Protein AF-A0A026WCX5-F1 (afdb_monomer)

Structure (mmCIF, N/CA/C/O backbone):
data_AF-A0A026WCX5-F1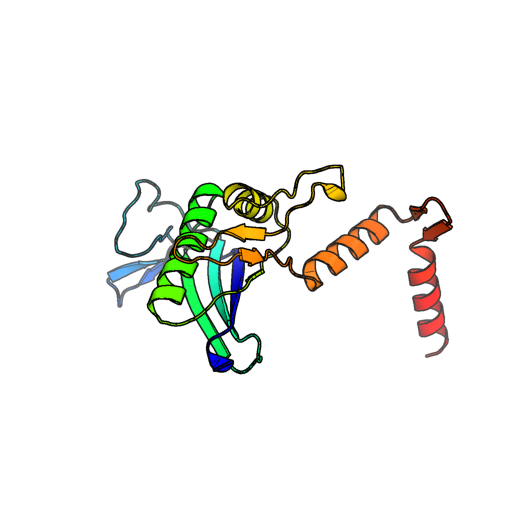
#
_entry.id   AF-A0A026WCX5-F1
#
loop_
_atom_site.group_PDB
_atom_site.id
_atom_site.type_symbol
_atom_site.label_atom_id
_atom_site.label_alt_id
_atom_site.label_comp_id
_atom_site.label_asym_id
_atom_site.label_entity_id
_atom_site.label_seq_id
_atom_site.pdbx_PDB_ins_code
_atom_site.Cartn_x
_atom_site.Cartn_y
_atom_site.Cartn_z
_atom_site.occupancy
_atom_site.B_iso_or_equiv
_atom_site.auth_seq_id
_atom_site.auth_comp_id
_atom_site.auth_asym_id
_atom_site.auth_atom_id
_atom_site.pdbx_PDB_model_num
ATOM 1 N N . GLU A 1 1 ? -18.643 -18.343 -1.885 1.00 55.09 1 GLU A N 1
ATOM 2 C CA . GLU A 1 1 ? -17.458 -18.141 -1.017 1.00 55.09 1 GLU A CA 1
ATOM 3 C C . GLU A 1 1 ? -16.512 -17.036 -1.488 1.00 55.09 1 GLU A C 1
ATOM 5 O O . GLU A 1 1 ? -16.253 -16.128 -0.712 1.00 55.09 1 GLU A O 1
ATOM 10 N N . GLY A 1 2 ? -16.061 -17.005 -2.748 1.00 65.62 2 GLY A N 1
ATOM 11 C CA . GLY A 1 2 ? -15.048 -16.023 -3.183 1.00 65.62 2 GLY A CA 1
ATOM 12 C C . GLY A 1 2 ? -15.439 -14.530 -3.209 1.00 65.62 2 GLY A C 1
ATOM 13 O O . GLY A 1 2 ? -14.597 -13.709 -3.551 1.00 65.62 2 GLY A O 1
ATOM 14 N N . SER A 1 3 ? -16.672 -14.143 -2.857 1.00 75.75 3 SER A N 1
ATOM 15 C CA . SER A 1 3 ? -17.074 -12.727 -2.747 1.00 75.75 3 SER A CA 1
ATOM 16 C C . SER A 1 3 ? -16.512 -12.026 -1.505 1.00 75.75 3 SER A C 1
ATOM 18 O O . SER A 1 3 ? -16.522 -10.798 -1.454 1.00 75.75 3 SER A O 1
ATOM 20 N N . ARG A 1 4 ? -16.012 -12.791 -0.524 1.00 90.31 4 ARG A N 1
ATOM 21 C CA . ARG A 1 4 ? -15.450 -12.292 0.744 1.00 90.31 4 ARG A CA 1
ATOM 22 C C . ARG A 1 4 ? -13.926 -12.129 0.725 1.00 90.31 4 ARG A C 1
ATOM 24 O O . ARG A 1 4 ? -13.340 -11.839 1.759 1.00 90.31 4 ARG A O 1
ATOM 31 N N . HIS A 1 5 ? -13.290 -12.350 -0.424 1.00 96.12 5 HIS A N 1
ATOM 32 C CA . HIS A 1 5 ? -11.843 -12.237 -0.597 1.00 96.12 5 HIS A CA 1
ATOM 33 C C . HIS A 1 5 ? -11.523 -10.896 -1.260 1.00 96.12 5 HIS A C 1
ATOM 35 O O . HIS A 1 5 ? -12.075 -10.580 -2.321 1.00 96.12 5 HIS A O 1
ATOM 41 N N . CYS A 1 6 ? -10.644 -10.108 -0.651 1.00 97.31 6 CYS A N 1
ATOM 42 C CA . CYS A 1 6 ? -10.320 -8.766 -1.124 1.00 97.31 6 CYS A CA 1
ATOM 43 C C . CYS A 1 6 ? -8.840 -8.403 -0.939 1.00 97.31 6 CYS A C 1
ATOM 45 O O . CYS A 1 6 ? -8.066 -9.113 -0.295 1.00 97.31 6 CYS A O 1
ATOM 47 N N . ASN A 1 7 ? -8.483 -7.280 -1.549 1.00 97.38 7 ASN A N 1
ATOM 48 C CA . ASN A 1 7 ? -7.267 -6.512 -1.349 1.00 97.38 7 ASN A CA 1
ATOM 49 C C . ASN A 1 7 ? -7.597 -5.285 -0.488 1.00 97.38 7 ASN A C 1
ATOM 51 O O . ASN A 1 7 ? -8.667 -4.695 -0.658 1.00 97.38 7 ASN A O 1
ATOM 55 N N . LEU A 1 8 ? -6.687 -4.881 0.391 1.00 97.94 8 LEU A N 1
ATOM 56 C CA . LEU A 1 8 ? -6.738 -3.578 1.045 1.00 97.94 8 LEU A CA 1
ATOM 57 C C . LEU A 1 8 ? -5.894 -2.600 0.231 1.00 97.94 8 LEU A C 1
ATOM 59 O O . LEU A 1 8 ? -4.694 -2.781 0.087 1.00 97.94 8 LEU A O 1
ATOM 63 N N . VAL A 1 9 ? -6.513 -1.554 -0.292 1.00 97.12 9 VAL A N 1
ATOM 64 C CA . VAL A 1 9 ? -5.828 -0.479 -1.005 1.00 97.12 9 VAL A CA 1
ATOM 65 C C . VAL A 1 9 ? -5.823 0.753 -0.122 1.00 97.12 9 VAL A C 1
ATOM 67 O O . VAL A 1 9 ? -6.854 1.079 0.468 1.00 97.12 9 VAL A O 1
ATOM 70 N N . PHE A 1 10 ? -4.701 1.455 -0.042 1.00 95.69 10 PHE A N 1
ATOM 71 C CA . PHE A 1 10 ? -4.692 2.793 0.530 1.00 95.69 10 PHE A CA 1
ATOM 72 C C . PHE A 1 10 ? -3.787 3.729 -0.259 1.00 95.69 10 PHE A C 1
ATOM 74 O O . PHE A 1 10 ? -2.801 3.297 -0.856 1.00 95.69 10 PHE A O 1
ATOM 81 N N . ASP A 1 11 ? -4.136 5.010 -0.240 1.00 93.25 11 ASP A N 1
ATOM 82 C CA . ASP A 1 11 ? -3.333 6.066 -0.845 1.00 93.25 11 ASP A CA 1
ATOM 83 C C . ASP A 1 11 ? -3.550 7.395 -0.110 1.00 93.25 11 ASP A C 1
ATOM 85 O O . ASP A 1 11 ? -4.604 7.605 0.505 1.00 93.25 11 ASP A O 1
ATOM 89 N N . SER A 1 12 ? -2.543 8.268 -0.160 1.00 90.94 12 SER A N 1
ATOM 90 C CA . SER A 1 12 ? -2.602 9.619 0.399 1.00 90.94 12 SER A CA 1
ATOM 91 C C . SER A 1 12 ? -2.812 10.631 -0.720 1.00 90.94 12 SER A C 1
ATOM 93 O O . SER A 1 12 ? -2.135 10.599 -1.746 1.00 90.94 12 SER A O 1
ATOM 95 N N . MET A 1 13 ? -3.744 11.559 -0.527 1.00 89.56 13 MET A N 1
ATOM 96 C CA . MET A 1 13 ? -3.997 12.645 -1.471 1.00 89.56 13 MET A CA 1
ATOM 97 C C . MET A 1 13 ? -3.752 13.987 -0.801 1.00 89.56 13 MET A C 1
ATOM 99 O O . MET A 1 13 ? -4.292 14.259 0.269 1.00 89.56 13 MET A O 1
ATOM 103 N N . ALA A 1 14 ? -2.981 14.852 -1.460 1.00 88.56 14 ALA A N 1
ATOM 104 C CA . ALA A 1 14 ? -2.813 16.228 -1.016 1.00 88.56 14 ALA A CA 1
ATOM 105 C C . ALA A 1 14 ? -4.153 16.974 -1.075 1.00 88.56 14 ALA A C 1
ATOM 107 O O . ALA A 1 14 ? -4.876 16.906 -2.073 1.00 88.56 14 ALA A O 1
ATOM 108 N N . ILE A 1 15 ? -4.458 17.723 -0.020 1.00 87.44 15 ILE A N 1
ATOM 109 C CA . ILE A 1 15 ? -5.641 18.578 0.057 1.00 87.44 15 ILE A CA 1
ATOM 110 C C . ILE A 1 15 ? -5.243 20.046 0.152 1.00 87.44 15 ILE A C 1
ATOM 112 O O . ILE A 1 15 ? -4.139 20.408 0.566 1.00 87.44 15 ILE A O 1
ATOM 116 N N . ARG A 1 16 ? -6.165 20.922 -0.256 1.00 84.00 16 ARG A N 1
ATOM 117 C CA . ARG A 1 16 ? -5.985 22.359 -0.079 1.00 84.00 16 ARG A CA 1
ATOM 118 C C . ARG A 1 16 ? -6.009 22.672 1.413 1.00 84.00 16 ARG A C 1
ATOM 120 O O . ARG A 1 16 ? -7.013 22.420 2.072 1.00 84.00 16 ARG A O 1
ATOM 127 N N . LYS A 1 17 ? -4.941 23.298 1.903 1.00 83.81 17 LYS A N 1
ATOM 128 C CA . LYS A 1 17 ? -4.900 23.843 3.258 1.00 83.81 17 LYS A CA 1
ATOM 129 C C . LYS A 1 17 ? -5.905 24.981 3.375 1.00 83.81 17 LYS A C 1
ATOM 131 O O . LYS A 1 17 ? -5.752 26.016 2.719 1.00 83.81 17 LYS A O 1
ATOM 136 N N . GLN A 1 18 ? -6.974 24.746 4.120 1.00 81.62 18 GLN A N 1
ATOM 137 C CA . GLN A 1 18 ? -8.016 25.733 4.336 1.00 81.62 18 GLN A CA 1
ATOM 138 C C . GLN A 1 18 ? -8.853 25.332 5.543 1.00 81.62 18 GLN A C 1
ATOM 140 O O . GLN A 1 18 ? -9.453 24.262 5.541 1.00 81.62 18 GLN A O 1
ATOM 145 N 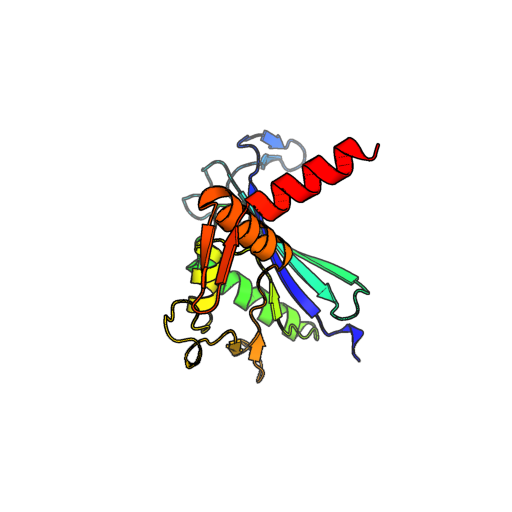N . VAL A 1 19 ? -8.946 26.220 6.530 1.00 82.12 19 VAL A N 1
ATOM 146 C CA . VAL A 1 19 ? -9.880 26.065 7.647 1.00 82.12 19 VAL A CA 1
ATOM 147 C C . VAL A 1 19 ? -11.190 26.761 7.292 1.00 82.12 19 VAL A C 1
ATOM 149 O O . VAL A 1 19 ? -11.200 27.932 6.907 1.00 82.12 19 VAL A O 1
ATOM 152 N N . LEU A 1 20 ? -12.300 26.037 7.393 1.00 84.88 20 LEU A N 1
ATOM 153 C CA . LEU A 1 20 ? -13.646 26.551 7.152 1.00 84.88 20 LEU A CA 1
ATOM 154 C C . LEU A 1 20 ? -14.507 26.332 8.391 1.00 84.88 20 LEU A C 1
ATOM 156 O O . LEU A 1 20 ? -14.407 25.305 9.052 1.00 84.88 20 LEU A O 1
ATOM 160 N N . TRP A 1 21 ? -15.391 27.279 8.686 1.00 85.94 21 TRP A N 1
ATOM 161 C CA . TRP A 1 21 ? -16.438 27.066 9.679 1.00 85.94 21 TRP A CA 1
ATOM 162 C C . TRP A 1 21 ? -17.616 26.333 9.033 1.00 85.94 21 TRP A C 1
ATOM 164 O O . TRP A 1 21 ? -18.206 26.833 8.072 1.00 85.94 21 TRP A O 1
ATOM 174 N N . ASN A 1 22 ? -17.976 25.162 9.557 1.00 85.44 22 ASN A N 1
ATOM 175 C CA . ASN A 1 22 ? -19.191 24.463 9.163 1.00 85.44 22 ASN A CA 1
ATOM 176 C C . ASN A 1 22 ? -20.323 24.829 10.129 1.00 85.44 22 ASN A C 1
ATOM 178 O O . ASN A 1 22 ? -20.393 24.317 11.243 1.00 85.44 22 ASN A O 1
ATOM 182 N N . ALA A 1 23 ? -21.238 25.686 9.675 1.00 86.62 23 ALA A N 1
ATOM 183 C CA . ALA A 1 23 ? -22.385 26.125 10.469 1.00 86.62 23 ALA A CA 1
ATOM 184 C C . ALA A 1 23 ? -23.393 25.002 10.782 1.00 86.62 23 ALA A C 1
ATOM 186 O O . ALA A 1 23 ? -24.176 25.146 11.709 1.00 86.62 23 ALA A O 1
ATOM 187 N N . THR A 1 24 ? -23.385 23.897 10.027 1.00 86.50 24 THR A N 1
ATOM 188 C CA . THR A 1 24 ? -24.311 22.770 10.254 1.00 86.50 24 THR A CA 1
ATOM 189 C C . THR A 1 24 ? -23.815 21.848 11.363 1.00 86.50 24 THR A C 1
ATOM 191 O O . THR A 1 24 ? -24.612 21.356 12.152 1.00 86.50 24 THR A O 1
ATOM 194 N N . SER A 1 25 ? -22.505 21.595 11.418 1.00 79.94 25 SER A N 1
ATOM 195 C CA . SER A 1 25 ? -21.887 20.768 12.464 1.00 79.94 25 SER A CA 1
ATOM 196 C C . SER A 1 25 ? -21.319 21.588 13.624 1.00 79.94 25 SER A C 1
ATOM 198 O O . SER A 1 25 ? -20.737 21.001 14.527 1.00 79.94 25 SER A O 1
ATOM 200 N N . GLU A 1 26 ? -21.442 22.919 13.570 1.00 83.75 26 GLU A N 1
ATOM 201 C CA . GLU A 1 26 ? -20.887 23.888 14.529 1.00 83.75 26 GLU A CA 1
ATOM 202 C C . GLU A 1 26 ? -19.404 23.645 14.857 1.00 83.75 26 GLU A C 1
ATOM 204 O O . GLU A 1 26 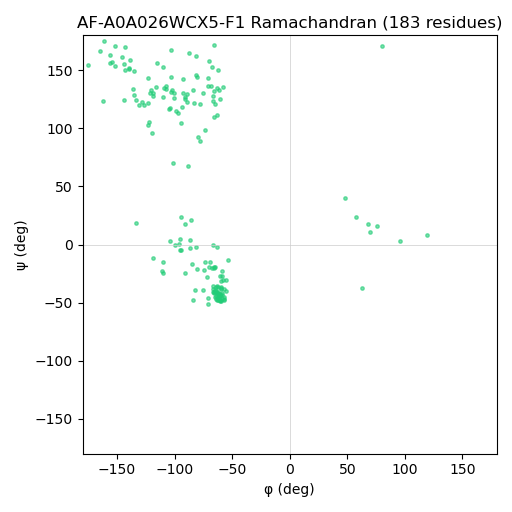? -18.961 23.746 16.001 1.00 83.75 26 GLU A O 1
ATOM 209 N N . GLN A 1 27 ? -18.620 23.291 13.836 1.00 80.81 27 GLN A N 1
ATOM 210 C CA . GLN A 1 27 ? -17.216 22.910 13.986 1.00 80.81 27 GLN A CA 1
ATOM 211 C C . GLN A 1 27 ? -16.353 23.490 12.866 1.00 80.81 27 GLN A C 1
ATOM 213 O O . GLN A 1 27 ? -16.809 23.687 11.736 1.00 80.81 27 GLN A O 1
ATOM 218 N N . TYR A 1 28 ? -15.077 23.726 13.175 1.00 79.69 28 TYR A N 1
ATOM 219 C CA . TYR A 1 28 ? -14.067 24.021 12.165 1.00 79.69 28 TYR A CA 1
ATOM 220 C C . TYR A 1 28 ? -13.679 22.740 11.419 1.00 79.69 28 TYR A C 1
ATOM 222 O O . TYR A 1 28 ? -13.355 21.730 12.037 1.00 79.69 28 TYR A O 1
ATOM 230 N N . VAL A 1 29 ? -13.692 22.794 10.089 1.00 80.88 29 VAL A N 1
ATOM 231 C CA . VAL A 1 29 ? -13.233 21.723 9.196 1.00 80.88 29 VAL A CA 1
ATOM 232 C C . VAL A 1 29 ? -11.946 22.148 8.489 1.00 80.88 29 VAL A C 1
ATOM 234 O O . VAL A 1 29 ? -11.720 23.340 8.281 1.00 80.88 29 VAL A O 1
ATOM 237 N N . GLY A 1 30 ? -11.110 21.180 8.108 1.00 73.75 30 GLY A N 1
ATOM 238 C CA . GLY A 1 30 ? -9.801 21.430 7.481 1.00 73.75 30 GLY A CA 1
ATOM 239 C C . GLY A 1 30 ? -8.613 21.416 8.449 1.00 73.75 30 GLY A C 1
ATOM 240 O O . GLY A 1 30 ? -7.476 21.652 8.039 1.00 73.75 30 GLY A O 1
ATOM 241 N N . LEU A 1 31 ? -8.874 21.114 9.720 1.00 80.06 31 LEU A N 1
ATOM 242 C CA . LEU A 1 31 ? -7.862 20.770 10.715 1.00 80.06 31 LEU A CA 1
ATOM 243 C C . LEU A 1 31 ? -7.572 19.266 10.693 1.00 80.06 31 LEU A C 1
ATOM 245 O O . LEU A 1 31 ? -8.343 18.493 10.118 1.00 80.06 31 LEU A O 1
ATOM 249 N N . CYS A 1 32 ? -6.465 18.866 11.316 1.00 75.25 32 CYS A N 1
ATOM 250 C CA . CYS A 1 32 ? -6.104 17.460 11.430 1.00 75.25 32 CYS A CA 1
ATOM 251 C C . CYS A 1 32 ? -7.175 16.660 12.192 1.00 75.25 32 CYS A C 1
ATOM 253 O O . CYS A 1 32 ? -7.506 16.997 13.329 1.00 75.25 32 CYS A O 1
ATOM 255 N N . ASP A 1 33 ? -7.688 15.587 11.583 1.00 70.69 33 ASP A N 1
ATOM 256 C CA . ASP A 1 33 ? -8.733 14.729 12.157 1.00 70.69 33 ASP A CA 1
ATOM 257 C C . ASP A 1 33 ? -8.346 13.245 12.062 1.00 70.69 33 ASP A C 1
ATOM 259 O O . ASP A 1 33 ? -8.140 12.685 10.978 1.00 70.69 33 ASP A O 1
ATOM 263 N N . TYR A 1 34 ? -8.264 12.612 13.233 1.00 68.94 34 TYR A N 1
ATOM 264 C CA . TYR A 1 34 ? -7.920 11.204 13.434 1.00 68.94 34 TYR A CA 1
ATOM 265 C C . TYR A 1 34 ? -9.142 10.331 13.768 1.00 68.94 34 TYR A C 1
ATOM 267 O O . TYR A 1 34 ? -9.003 9.130 14.010 1.00 68.94 34 TYR A O 1
ATOM 275 N N . GLY A 1 35 ? -10.339 10.921 13.782 1.00 66.69 35 GLY A N 1
ATOM 276 C CA . GLY A 1 35 ? -11.594 10.272 14.121 1.00 66.69 35 GLY A CA 1
ATOM 277 C C . GLY A 1 35 ? -11.842 10.112 15.626 1.00 66.69 35 GLY A C 1
ATOM 278 O O . GLY A 1 35 ? -10.987 10.326 16.492 1.00 66.69 35 GLY A O 1
ATOM 279 N N . ASN A 1 36 ? -13.074 9.700 15.938 1.00 60.31 36 ASN A N 1
ATOM 280 C CA . ASN A 1 36 ? -13.527 9.296 17.274 1.00 60.31 36 ASN A CA 1
ATOM 281 C C . ASN A 1 36 ? -13.361 10.354 18.390 1.00 60.31 36 ASN A C 1
ATOM 283 O O . ASN A 1 36 ? -13.279 10.000 19.563 1.00 60.31 36 ASN A O 1
ATOM 287 N N . GLY A 1 37 ? -13.301 11.644 18.036 1.00 56.34 37 GLY A N 1
ATOM 288 C CA . GLY A 1 37 ? -13.135 12.742 18.999 1.00 56.34 37 GLY A CA 1
ATOM 289 C C . GLY A 1 37 ? -11.765 12.775 19.684 1.00 56.34 37 GLY A C 1
ATOM 290 O O . GLY A 1 37 ? -11.619 13.400 20.733 1.00 56.34 37 GLY A O 1
ATOM 291 N N . THR A 1 38 ? -10.763 12.093 19.122 1.00 49.53 38 THR A N 1
ATOM 292 C CA . THR A 1 38 ? -9.429 12.001 19.720 1.00 49.53 38 THR A CA 1
ATOM 293 C C . THR A 1 38 ? -8.647 13.280 19.426 1.00 49.53 38 THR A C 1
ATOM 295 O O . THR A 1 38 ? -8.002 13.404 18.387 1.00 49.53 38 THR A O 1
ATOM 298 N N . SER A 1 39 ? -8.699 14.253 20.335 1.00 48.50 39 SER A N 1
ATOM 299 C CA . SER A 1 39 ? -7.883 15.465 20.252 1.00 48.50 39 SER A CA 1
ATOM 300 C C . SER A 1 39 ? -6.454 15.163 20.715 1.00 48.50 39 SER A C 1
ATOM 302 O O . SER A 1 39 ? -6.135 15.270 21.899 1.00 48.50 39 SER A O 1
ATOM 304 N N . ILE A 1 40 ? -5.585 14.753 19.791 1.00 53.06 40 ILE A N 1
ATOM 305 C CA . ILE A 1 40 ? -4.133 14.809 20.014 1.00 53.06 40 ILE A CA 1
ATOM 306 C C . ILE A 1 40 ? -3.740 16.294 19.971 1.00 53.06 40 ILE A C 1
ATOM 308 O O . ILE A 1 40 ? -4.305 17.040 19.180 1.00 53.06 40 ILE A O 1
ATOM 312 N N . GLU A 1 41 ? -2.789 16.752 20.789 1.00 47.38 41 GLU A N 1
ATOM 313 C CA . GLU A 1 41 ? -2.391 18.174 20.908 1.00 47.38 41 GLU A CA 1
ATOM 314 C C . GLU A 1 41 ? -2.004 18.861 19.571 1.00 47.38 41 GLU A C 1
ATOM 316 O O . GLU A 1 41 ? -1.965 20.087 19.491 1.00 47.38 41 GLU A O 1
ATOM 321 N N . ALA A 1 42 ? -1.791 18.090 18.496 1.00 49.66 42 ALA A N 1
ATOM 322 C CA . ALA A 1 42 ? -1.597 18.561 17.122 1.00 49.66 42 ALA A CA 1
ATOM 323 C C . ALA A 1 42 ? -2.900 18.893 16.346 1.00 49.66 42 ALA A C 1
ATOM 325 O O . ALA A 1 42 ? -2.825 19.365 15.218 1.00 49.66 42 ALA A O 1
ATOM 326 N N . ALA A 1 43 ? -4.095 18.705 16.921 1.00 54.69 43 ALA A N 1
ATOM 327 C CA . ALA A 1 43 ? -5.402 18.876 16.257 1.00 54.69 43 ALA A CA 1
ATOM 328 C C . ALA A 1 43 ? -5.725 20.309 15.773 1.00 54.69 43 ALA A C 1
ATOM 330 O O . ALA A 1 43 ? -6.767 20.538 15.168 1.00 54.69 43 ALA A O 1
ATOM 331 N N . ASN A 1 44 ? -4.837 21.275 16.018 1.00 60.59 44 ASN A N 1
ATOM 332 C CA . ASN A 1 44 ? -4.974 22.658 15.559 1.00 60.59 44 ASN A CA 1
ATOM 333 C C . ASN A 1 44 ? -4.142 22.973 14.302 1.00 60.59 44 ASN A C 1
ATOM 335 O O . ASN A 1 44 ? -4.172 24.112 13.836 1.00 60.59 44 ASN A O 1
ATOM 339 N N . SER A 1 45 ? -3.384 22.017 13.748 1.00 73.00 45 SER A N 1
ATOM 340 C CA . SER A 1 45 ? -2.688 22.226 12.473 1.00 73.00 45 SER A CA 1
ATOM 341 C C . SER A 1 45 ? -3.607 22.011 11.273 1.00 73.00 45 SER A C 1
ATOM 343 O O . SER A 1 45 ? -4.493 21.159 11.289 1.00 73.00 45 SER A O 1
ATOM 345 N N . GLU A 1 46 ? -3.376 22.785 10.212 1.00 79.31 46 GLU A N 1
ATOM 346 C CA . GLU A 1 46 ? -4.077 22.618 8.939 1.00 79.31 46 GLU A CA 1
ATOM 347 C C . GLU A 1 46 ? -3.696 21.287 8.294 1.00 79.31 46 GLU A C 1
ATOM 349 O O . GLU A 1 46 ? -2.511 20.999 8.079 1.00 79.31 46 GLU A O 1
ATOM 354 N N . ALA A 1 47 ? -4.704 20.502 7.929 1.00 81.44 47 ALA A N 1
ATOM 355 C CA . ALA A 1 47 ? -4.479 19.238 7.262 1.00 81.44 47 ALA A CA 1
ATOM 356 C C . ALA A 1 47 ? -3.934 19.466 5.846 1.00 81.44 47 ALA A C 1
ATOM 358 O O . ALA A 1 47 ? -4.383 20.336 5.095 1.00 81.44 47 ALA A O 1
ATOM 359 N N . THR A 1 48 ? -2.931 18.672 5.484 1.00 85.75 48 THR A N 1
ATOM 360 C CA . THR A 1 48 ? -2.227 18.796 4.196 1.00 85.75 48 THR A CA 1
ATOM 361 C C . THR A 1 48 ? -2.499 17.630 3.261 1.00 85.75 48 THR A C 1
ATOM 363 O O . THR A 1 48 ? -2.380 17.764 2.043 1.00 85.75 48 THR A O 1
ATOM 366 N N . GLU A 1 49 ? -2.899 16.500 3.830 1.00 87.69 49 GLU A N 1
ATOM 367 C CA . GLU A 1 49 ? -3.085 15.233 3.149 1.00 87.69 49 GLU A CA 1
ATOM 368 C C . GLU A 1 49 ? -4.284 14.498 3.760 1.00 87.69 49 GLU A C 1
ATOM 370 O O . GLU A 1 49 ? -4.650 14.732 4.914 1.00 87.69 49 GLU A O 1
ATOM 375 N N . VAL A 1 50 ? -4.900 13.616 2.974 1.00 90.50 50 VAL A N 1
ATOM 376 C CA . VAL A 1 50 ? -5.916 12.667 3.435 1.00 90.50 50 VAL A CA 1
ATOM 377 C C . VAL A 1 50 ? -5.500 11.270 3.007 1.00 90.50 50 VAL A C 1
ATOM 379 O O . VAL A 1 50 ? -5.391 10.992 1.813 1.00 90.50 50 VAL A O 1
ATOM 382 N N . LEU A 1 51 ? -5.318 10.386 3.983 1.00 92.44 51 LEU A N 1
ATOM 383 C CA . LEU A 1 51 ? -5.062 8.966 3.777 1.00 92.44 51 LEU A CA 1
ATOM 384 C C . LEU A 1 51 ? -6.392 8.216 3.726 1.00 92.44 51 LEU A C 1
ATOM 386 O O . LEU A 1 51 ? -7.157 8.257 4.688 1.00 92.44 51 LEU A O 1
ATOM 390 N N . VAL A 1 52 ? -6.665 7.500 2.636 1.00 94.31 52 VAL A N 1
ATOM 391 C CA . VAL A 1 52 ? -7.917 6.747 2.449 1.00 94.31 52 VAL A CA 1
ATOM 392 C C . VAL A 1 52 ? -7.629 5.256 2.353 1.00 94.31 52 VAL A C 1
ATOM 394 O O . VAL A 1 52 ? -6.745 4.848 1.609 1.00 94.31 52 VAL A O 1
ATOM 397 N N . PHE A 1 53 ? -8.420 4.439 3.048 1.00 96.69 53 PHE A N 1
ATOM 398 C CA . PHE A 1 53 ? -8.400 2.980 2.980 1.00 96.69 53 PHE A CA 1
ATOM 399 C C . PHE A 1 53 ? -9.648 2.453 2.269 1.00 96.69 53 PHE A C 1
ATOM 401 O O . PHE A 1 53 ? -10.778 2.842 2.578 1.00 96.69 53 PHE A O 1
ATOM 408 N N . MET A 1 54 ? -9.456 1.509 1.353 1.00 97.19 54 MET A N 1
ATOM 409 C CA . MET A 1 54 ? -10.512 0.877 0.572 1.00 97.19 54 MET A CA 1
ATOM 410 C C . MET A 1 54 ? -10.299 -0.632 0.495 1.00 97.19 54 MET A C 1
ATOM 412 O O . MET A 1 54 ? -9.215 -1.104 0.175 1.00 97.19 54 MET A O 1
ATOM 416 N N . LEU A 1 55 ? -11.353 -1.406 0.724 1.00 97.44 55 LEU A N 1
ATOM 417 C CA . LEU A 1 55 ? -11.359 -2.831 0.418 1.00 97.44 55 LEU A CA 1
ATOM 418 C C . LEU A 1 55 ? -11.847 -3.036 -1.013 1.00 97.44 55 LEU A C 1
ATOM 420 O O . LEU A 1 55 ? -12.900 -2.525 -1.391 1.00 97.44 55 LEU A O 1
ATOM 424 N N . VAL A 1 56 ? -11.105 -3.803 -1.804 1.00 96.62 56 VAL A N 1
ATOM 425 C CA . VAL A 1 56 ? -11.417 -4.082 -3.210 1.00 96.62 56 VAL A CA 1
ATOM 426 C C . VAL A 1 56 ? -11.519 -5.585 -3.412 1.00 96.62 56 VAL A C 1
ATOM 428 O O . VAL A 1 56 ? -10.570 -6.320 -3.148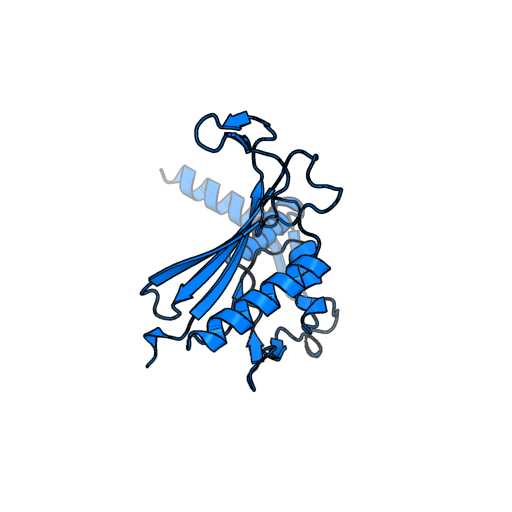 1.00 96.62 56 VAL A O 1
ATOM 431 N N . SER A 1 57 ? -12.670 -6.064 -3.880 1.00 96.31 57 SER A N 1
ATOM 432 C CA . SER A 1 57 ? -12.877 -7.490 -4.137 1.00 96.31 57 SER A CA 1
ATOM 433 C C . SER A 1 57 ? -11.862 -8.031 -5.141 1.00 96.31 57 SER A C 1
ATOM 435 O O . SER A 1 57 ? -11.695 -7.458 -6.217 1.00 96.31 57 SER A O 1
ATOM 437 N N . LEU A 1 58 ? -11.281 -9.203 -4.862 1.00 94.50 58 LEU A N 1
ATOM 438 C CA . LEU A 1 58 ? -10.415 -9.890 -5.831 1.00 94.50 58 LEU A CA 1
ATOM 439 C C . LEU A 1 58 ? -11.176 -10.338 -7.088 1.00 94.50 58 LEU A C 1
ATOM 441 O O . LEU A 1 58 ? -10.574 -10.571 -8.128 1.00 94.50 58 LEU A O 1
ATOM 445 N N . ARG A 1 59 ? -12.509 -10.439 -7.009 1.00 91.94 59 ARG A N 1
ATOM 446 C CA . ARG A 1 59 ? -13.375 -10.723 -8.163 1.00 91.94 59 ARG A CA 1
ATOM 447 C C . ARG A 1 59 ? -13.785 -9.466 -8.933 1.00 91.94 59 ARG A C 1
ATOM 449 O O . ARG A 1 59 ? -14.530 -9.578 -9.898 1.00 91.94 59 ARG A O 1
ATOM 456 N N . GLY A 1 60 ? -13.383 -8.278 -8.477 1.00 88.25 60 GLY A N 1
ATOM 457 C CA . GLY A 1 60 ? -13.774 -7.002 -9.083 1.00 88.25 60 GLY A CA 1
ATOM 458 C C . GLY A 1 60 ? -15.251 -6.634 -8.900 1.00 88.25 60 GLY A C 1
ATOM 459 O O . GLY A 1 60 ? -15.730 -5.700 -9.530 1.00 88.25 60 GLY A O 1
ATOM 460 N N . THR A 1 61 ? -15.991 -7.344 -8.045 1.00 93.00 61 THR A N 1
ATOM 461 C CA . THR A 1 61 ? -17.446 -7.157 -7.899 1.00 93.00 61 THR A CA 1
ATOM 462 C C . THR A 1 61 ? -17.838 -5.975 -7.017 1.00 93.00 61 THR A C 1
ATOM 464 O O . THR A 1 61 ? -18.972 -5.516 -7.082 1.00 93.00 61 THR A O 1
ATOM 467 N N . TRP A 1 62 ? -16.940 -5.514 -6.146 1.00 94.62 62 TRP A N 1
ATOM 468 C CA . TRP A 1 62 ? -17.213 -4.422 -5.214 1.00 94.62 62 TRP A CA 1
ATOM 469 C C . TRP A 1 62 ? -15.917 -3.737 -4.774 1.00 94.62 62 TRP A C 1
ATOM 471 O O . TRP A 1 62 ? -14.838 -4.337 -4.797 1.00 94.62 62 TRP A O 1
ATOM 481 N N . LYS A 1 63 ? -16.055 -2.478 -4.359 1.00 95.19 63 LYS A N 1
ATOM 482 C CA . LYS A 1 63 ? -15.009 -1.665 -3.736 1.00 95.19 63 LYS A CA 1
ATOM 483 C C . LYS A 1 63 ? -15.647 -0.777 -2.672 1.00 95.19 63 LYS A C 1
ATOM 485 O O . LYS A 1 63 ? -16.597 -0.070 -2.998 1.00 95.19 63 LYS A O 1
ATOM 490 N N . TRP A 1 64 ? -15.179 -0.832 -1.430 1.00 94.75 64 TRP A N 1
ATOM 491 C CA . TRP A 1 64 ? -15.775 -0.101 -0.308 1.00 94.75 64 TRP A CA 1
ATOM 492 C C . TRP A 1 64 ? -14.717 0.714 0.436 1.00 94.75 64 TRP A C 1
ATOM 494 O O . TRP A 1 64 ? -13.737 0.124 0.895 1.00 94.75 64 TRP A O 1
ATOM 504 N N . PRO A 1 65 ? -14.882 2.043 0.569 1.00 95.44 65 PRO A N 1
ATOM 505 C CA . PRO A 1 65 ? -14.054 2.821 1.480 1.00 95.44 65 PRO A CA 1
ATOM 506 C C . PRO A 1 65 ? -14.353 2.379 2.918 1.00 95.44 65 PRO A C 1
ATOM 508 O O . PRO A 1 65 ? -15.516 2.240 3.294 1.00 95.44 65 PRO A O 1
ATOM 511 N N . VAL A 1 66 ? -13.309 2.122 3.704 1.00 95.06 66 VAL A N 1
ATOM 512 C CA . VAL A 1 66 ? -13.429 1.587 5.076 1.00 95.06 66 VAL A CA 1
ATOM 513 C C . VAL A 1 66 ? -12.853 2.507 6.145 1.00 95.06 66 VAL A C 1
ATOM 515 O O . VAL A 1 66 ? -13.102 2.295 7.326 1.00 95.06 66 VAL A O 1
ATOM 518 N N . GLY A 1 67 ? -12.107 3.536 5.748 1.00 92.00 67 GLY A N 1
ATOM 519 C CA . GLY A 1 67 ? -11.592 4.544 6.663 1.00 92.00 67 GLY A CA 1
ATOM 520 C C . GLY A 1 67 ? -10.877 5.659 5.917 1.00 92.00 67 GLY A C 1
ATOM 521 O O . GLY A 1 67 ? -10.374 5.449 4.813 1.00 92.00 67 GLY A O 1
ATOM 522 N N . TYR A 1 68 ? -10.837 6.838 6.523 1.00 91.44 68 TYR A N 1
ATOM 523 C CA . TYR A 1 68 ? -10.028 7.954 6.059 1.00 91.44 68 TYR A CA 1
ATOM 524 C C . TYR A 1 68 ? -9.473 8.719 7.260 1.00 91.44 68 TYR A C 1
ATOM 526 O O . TYR A 1 68 ? -10.098 8.747 8.318 1.00 91.44 68 TYR A O 1
ATOM 534 N N . PHE A 1 69 ? -8.302 9.321 7.084 1.00 87.56 69 PHE A N 1
ATOM 535 C CA . PHE A 1 69 ? -7.603 10.090 8.109 1.00 87.56 69 PHE A CA 1
ATOM 536 C C . PHE A 1 69 ? -7.102 11.379 7.482 1.00 87.56 69 PHE A C 1
ATOM 538 O O . PHE A 1 69 ? -6.473 11.347 6.424 1.00 87.56 69 PHE A O 1
ATOM 545 N N . VAL A 1 70 ? -7.414 12.506 8.110 1.00 84.62 70 VAL A N 1
ATOM 546 C CA . VAL A 1 70 ? -7.146 13.839 7.571 1.00 84.62 70 VAL A CA 1
ATOM 547 C C . VAL A 1 70 ? -5.909 14.384 8.271 1.00 84.62 70 VAL A C 1
ATOM 549 O O . VAL A 1 70 ? -6.009 15.253 9.122 1.00 84.62 70 VAL A O 1
ATOM 552 N N . ASP A 1 71 ? -4.745 13.807 7.978 1.00 80.25 71 ASP A N 1
ATOM 553 C CA . ASP A 1 71 ? -3.438 14.319 8.394 1.00 80.25 71 ASP A CA 1
ATOM 554 C C . ASP A 1 71 ? -2.318 13.643 7.582 1.00 80.25 71 ASP A C 1
ATOM 556 O O . ASP A 1 71 ? -2.511 12.602 6.949 1.00 80.25 71 ASP A O 1
ATOM 560 N N . LYS A 1 72 ? -1.112 14.204 7.652 1.00 80.69 72 LYS A N 1
ATOM 561 C CA . LYS A 1 72 ? 0.117 13.550 7.234 1.00 80.69 72 LYS A CA 1
ATOM 562 C C . LYS A 1 72 ? 0.511 12.480 8.254 1.00 80.69 72 LYS A C 1
ATOM 564 O O . LYS A 1 72 ? 1.129 12.754 9.283 1.00 80.69 72 LYS A O 1
ATOM 569 N N . ILE A 1 73 ? 0.179 11.235 7.938 1.00 85.06 73 ILE A N 1
ATOM 570 C CA . ILE A 1 73 ? 0.434 10.084 8.807 1.00 85.06 73 ILE A CA 1
ATOM 571 C C . ILE A 1 73 ? 1.867 9.565 8.618 1.00 85.06 73 ILE A C 1
ATOM 573 O O . ILE A 1 73 ? 2.341 9.377 7.499 1.00 85.06 73 ILE A O 1
ATOM 577 N N . ASN A 1 74 ? 2.573 9.312 9.723 1.00 89.75 74 ASN A N 1
ATOM 578 C CA . ASN A 1 74 ? 3.889 8.671 9.683 1.00 89.75 74 ASN A CA 1
ATOM 579 C C . ASN A 1 74 ? 3.777 7.140 9.553 1.00 89.75 74 ASN A C 1
ATOM 581 O O . ASN A 1 74 ? 2.751 6.540 9.874 1.00 89.75 74 ASN A O 1
ATOM 585 N N . ALA A 1 75 ? 4.873 6.494 9.151 1.00 92.75 75 ALA A N 1
ATOM 586 C CA . ALA A 1 75 ? 4.879 5.066 8.841 1.00 92.75 75 ALA A CA 1
ATOM 587 C C . ALA A 1 75 ? 4.471 4.149 10.014 1.00 92.75 75 ALA A C 1
ATOM 589 O O . ALA A 1 75 ? 3.891 3.089 9.774 1.00 92.75 75 ALA A O 1
ATOM 590 N N . VAL A 1 76 ? 4.757 4.544 11.264 1.00 93.19 76 VAL A N 1
ATOM 591 C CA . VAL A 1 76 ? 4.427 3.767 12.474 1.00 93.19 76 VAL A CA 1
ATOM 592 C C . VAL A 1 76 ? 2.923 3.783 12.719 1.00 93.19 76 VAL A C 1
ATOM 594 O O . VAL A 1 76 ? 2.310 2.726 12.842 1.00 93.19 76 VAL A O 1
ATOM 597 N N . VAL A 1 77 ? 2.316 4.972 12.721 1.00 91.94 77 VAL A N 1
ATOM 598 C CA . VAL A 1 77 ? 0.862 5.121 12.874 1.00 91.94 77 VAL A CA 1
ATOM 599 C C . VAL A 1 77 ? 0.144 4.428 11.718 1.00 91.94 77 VAL A C 1
ATOM 601 O O . VAL A 1 77 ? -0.789 3.662 11.936 1.00 91.94 77 VAL A O 1
ATOM 604 N N . GLN A 1 78 ? 0.628 4.611 10.490 1.00 94.31 78 GLN A N 1
ATOM 605 C CA . GLN A 1 78 ? 0.065 3.970 9.306 1.00 94.31 78 GLN A CA 1
ATOM 606 C C . GLN A 1 78 ? 0.098 2.435 9.386 1.00 94.31 78 GLN A C 1
ATOM 608 O O . GLN A 1 78 ? -0.863 1.787 8.973 1.00 94.31 78 GLN A O 1
ATOM 613 N N . ALA A 1 79 ? 1.151 1.840 9.959 1.00 96.44 79 ALA A N 1
ATOM 614 C CA . ALA A 1 79 ? 1.213 0.396 10.185 1.00 96.44 79 ALA A CA 1
ATOM 615 C C . ALA A 1 79 ? 0.126 -0.077 11.163 1.00 96.44 79 ALA A C 1
ATOM 617 O O . ALA A 1 79 ? -0.524 -1.092 10.910 1.00 96.44 79 ALA A O 1
ATOM 618 N N . GLU A 1 80 ? -0.127 0.668 12.240 1.00 95.81 80 GLU A N 1
ATOM 619 C CA . GLU A 1 80 ? -1.212 0.358 13.181 1.00 95.81 80 GLU A CA 1
ATOM 620 C C . GLU A 1 80 ? -2.601 0.522 12.547 1.00 95.81 80 GLU A C 1
ATOM 622 O O . GLU A 1 80 ? -3.495 -0.296 12.786 1.00 95.81 80 GLU A O 1
ATOM 627 N N . LEU A 1 81 ? -2.779 1.509 11.665 1.00 95.56 81 LEU A N 1
ATOM 628 C CA . LEU A 1 81 ? -4.010 1.669 10.887 1.00 95.56 81 LEU A CA 1
ATOM 629 C C . LEU A 1 81 ? -4.240 0.485 9.936 1.00 95.56 81 LEU A C 1
ATOM 631 O O . LEU A 1 81 ? -5.342 -0.066 9.902 1.00 95.56 81 LEU A O 1
ATOM 635 N N . VAL A 1 82 ? -3.199 0.029 9.227 1.00 97.25 82 VAL A N 1
ATOM 636 C CA . VAL A 1 82 ? -3.268 -1.177 8.382 1.00 97.25 82 VAL A CA 1
ATOM 637 C C . VAL A 1 82 ? -3.641 -2.400 9.223 1.00 97.25 82 VAL A C 1
ATOM 639 O O . VAL A 1 82 ? -4.576 -3.117 8.868 1.00 97.25 82 VAL A O 1
ATOM 642 N N . LYS A 1 83 ? -2.975 -2.627 10.365 1.00 97.69 83 LYS A N 1
ATOM 643 C CA . LYS A 1 83 ? -3.313 -3.739 11.274 1.00 97.69 83 LYS A CA 1
ATOM 644 C C . LYS A 1 83 ? -4.768 -3.668 11.725 1.00 97.69 83 LYS A C 1
ATOM 646 O O . LYS A 1 83 ? -5.469 -4.677 11.684 1.00 97.69 83 LYS A O 1
ATOM 651 N N . THR A 1 84 ? -5.237 -2.484 12.107 1.00 96.88 84 THR A N 1
ATOM 652 C CA . THR A 1 84 ? -6.618 -2.262 12.549 1.00 96.88 84 THR A CA 1
ATOM 653 C C . THR A 1 84 ? -7.612 -2.597 11.438 1.00 96.88 84 THR A C 1
ATOM 655 O O . THR A 1 84 ? -8.558 -3.351 11.674 1.00 96.88 84 THR A O 1
ATOM 658 N N . ALA A 1 85 ? -7.370 -2.128 10.210 1.00 97.19 85 ALA A N 1
ATOM 659 C CA . ALA A 1 85 ? -8.208 -2.442 9.055 1.00 97.19 85 ALA A CA 1
ATOM 660 C C . ALA A 1 85 ? -8.277 -3.956 8.784 1.00 97.19 85 ALA A C 1
ATOM 662 O O . ALA A 1 85 ? -9.363 -4.491 8.543 1.00 97.19 85 ALA A O 1
ATOM 663 N N . LEU A 1 86 ? -7.148 -4.665 8.884 1.00 98.12 86 LEU A N 1
ATOM 664 C CA . LEU A 1 86 ? -7.081 -6.123 8.735 1.00 98.12 86 LEU A CA 1
ATOM 665 C C . LEU A 1 86 ? -7.885 -6.852 9.826 1.00 98.12 86 LEU A C 1
ATOM 667 O O . LEU A 1 86 ? -8.719 -7.706 9.522 1.00 98.12 86 LEU A O 1
ATOM 671 N N . ILE A 1 87 ? -7.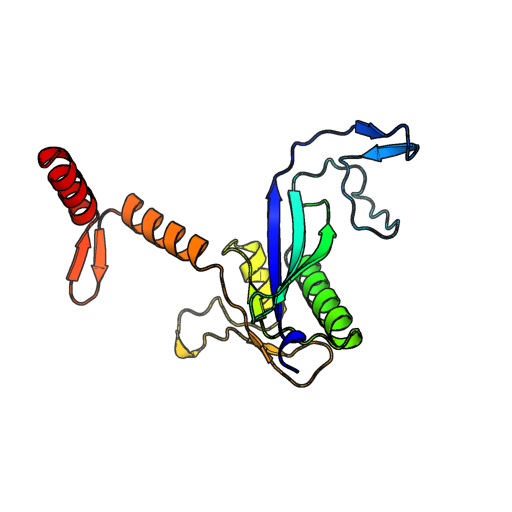704 -6.466 11.094 1.00 97.81 87 ILE A N 1
ATOM 672 C CA . ILE A 1 87 ? -8.426 -7.056 12.233 1.00 97.81 87 ILE A CA 1
ATOM 673 C C . ILE A 1 87 ? -9.940 -6.857 12.085 1.00 97.81 87 ILE A C 1
ATOM 675 O O . ILE A 1 87 ? -10.706 -7.809 12.258 1.00 97.81 87 ILE A O 1
ATOM 679 N N . LEU A 1 88 ? -10.386 -5.639 11.764 1.00 97.00 88 LEU A N 1
ATOM 680 C CA . LEU A 1 88 ? -11.808 -5.319 11.608 1.00 97.00 88 LEU A CA 1
ATOM 681 C C . LEU A 1 88 ? -12.433 -6.033 10.401 1.00 97.00 88 LEU A C 1
ATOM 683 O O . LEU A 1 88 ? -13.558 -6.533 10.498 1.00 97.00 88 LEU A O 1
ATOM 687 N N . SER A 1 89 ? -11.692 -6.149 9.295 1.00 96.44 89 SER A N 1
ATOM 688 C CA . SER A 1 89 ? -12.125 -6.906 8.113 1.00 96.44 89 SER A CA 1
ATOM 689 C C . SER A 1 89 ? -12.346 -8.378 8.459 1.00 96.44 89 SER A C 1
ATOM 691 O O . SER A 1 89 ? -13.425 -8.920 8.207 1.00 96.44 89 SER A O 1
ATOM 693 N N . GLN A 1 90 ? -11.375 -8.995 9.138 1.00 96.19 90 GLN A N 1
ATOM 694 C CA . GLN A 1 90 ? -11.458 -10.390 9.564 1.00 96.19 90 GLN A CA 1
ATOM 695 C C . GLN A 1 90 ? -12.639 -10.634 10.515 1.00 96.19 90 GLN A C 1
ATOM 697 O O . GLN A 1 90 ? -13.381 -11.601 10.339 1.00 96.19 90 GLN A O 1
ATOM 702 N N . ARG A 1 91 ? -12.863 -9.742 11.493 1.00 96.31 91 ARG A N 1
ATOM 703 C CA . ARG A 1 91 ? -14.017 -9.811 12.414 1.00 96.31 91 ARG A CA 1
ATOM 704 C C . ARG A 1 91 ? -15.361 -9.732 11.690 1.00 96.31 91 ARG A C 1
ATOM 706 O O . ARG A 1 91 ? -16.341 -10.289 12.172 1.00 96.31 91 ARG A O 1
ATOM 713 N N . SER A 1 92 ? -15.392 -9.082 10.531 1.00 94.38 92 SER A N 1
ATOM 714 C CA . SER A 1 92 ? -16.575 -8.965 9.672 1.00 94.38 92 SER A CA 1
ATOM 715 C C . SER A 1 92 ? -16.732 -10.147 8.699 1.00 94.38 92 SER A C 1
ATOM 717 O O . SER A 1 92 ? -17.626 -10.144 7.855 1.00 94.38 92 SER A O 1
ATOM 719 N N . GLY A 1 93 ? -15.864 -11.163 8.782 1.00 94.88 93 GLY A N 1
ATOM 720 C CA . GLY A 1 93 ? -15.867 -12.323 7.887 1.00 94.88 93 GLY A CA 1
ATOM 721 C C . GLY A 1 93 ? -15.301 -12.042 6.491 1.00 94.88 93 GLY A C 1
ATOM 722 O O . GLY A 1 93 ? -15.536 -12.831 5.572 1.00 94.88 93 GLY A O 1
ATOM 723 N N . ILE A 1 94 ? -14.579 -10.930 6.320 1.00 95.25 94 ILE A N 1
ATOM 724 C CA . ILE A 1 94 ? -13.906 -10.541 5.079 1.00 95.25 94 ILE A CA 1
ATOM 725 C C . ILE A 1 94 ? -12.423 -10.892 5.196 1.00 95.25 94 ILE A C 1
ATOM 727 O O . ILE A 1 94 ? -11.764 -10.529 6.166 1.00 95.25 94 ILE A O 1
ATOM 731 N N . ARG A 1 95 ? -11.886 -11.577 4.186 1.00 96.94 95 ARG A N 1
ATOM 732 C CA . ARG A 1 95 ? -10.493 -12.020 4.160 1.00 96.94 95 ARG A CA 1
ATOM 733 C C . ARG A 1 95 ? -9.666 -11.155 3.218 1.00 96.94 95 ARG A C 1
ATOM 735 O O . ARG A 1 95 ? -9.899 -11.161 2.006 1.00 96.94 95 ARG A O 1
ATOM 742 N N . VAL A 1 96 ? -8.689 -10.452 3.782 1.00 98.00 96 VAL A N 1
ATOM 743 C CA . VAL A 1 96 ? -7.791 -9.551 3.053 1.00 98.00 96 VAL A CA 1
ATOM 744 C C . VAL A 1 96 ? -6.495 -10.284 2.732 1.00 98.00 96 VAL A C 1
ATOM 746 O O . VAL A 1 96 ? -5.741 -10.614 3.636 1.00 98.00 96 VAL A O 1
ATOM 749 N N . TRP A 1 97 ? -6.217 -10.537 1.457 1.00 97.81 97 TRP A N 1
ATOM 750 C CA . TRP A 1 97 ? -5.032 -11.307 1.046 1.00 97.81 97 TRP A CA 1
ATOM 751 C C . TRP A 1 97 ? -3.809 -10.455 0.774 1.00 97.81 97 TRP A C 1
ATOM 753 O O . TRP A 1 97 ? -2.683 -10.943 0.841 1.00 97.81 97 TRP A O 1
ATOM 763 N N . SER A 1 98 ? -4.022 -9.191 0.446 1.00 97.75 98 SER A N 1
ATOM 764 C CA . SER A 1 98 ? -2.948 -8.297 0.064 1.00 97.75 98 SER A CA 1
ATOM 765 C C . SER A 1 98 ? -3.207 -6.875 0.521 1.00 97.75 98 SER A C 1
ATOM 767 O O . SER A 1 98 ? -4.345 -6.506 0.826 1.00 97.75 98 SER A O 1
ATOM 769 N N . VAL A 1 99 ? -2.129 -6.099 0.553 1.00 97.88 99 VAL A N 1
ATOM 770 C CA . VAL A 1 99 ? -2.154 -4.652 0.710 1.00 97.88 99 VAL A CA 1
ATOM 771 C C . VAL A 1 99 ? -1.480 -4.011 -0.497 1.00 97.88 99 VAL A C 1
ATOM 773 O O . VAL A 1 99 ? -0.367 -4.398 -0.864 1.00 97.88 99 VAL A O 1
ATOM 776 N N . THR A 1 100 ? -2.143 -3.025 -1.093 1.00 96.50 100 THR A N 1
ATOM 777 C CA . THR A 1 100 ? -1.630 -2.224 -2.206 1.00 96.50 100 THR A CA 1
ATOM 778 C C . THR A 1 100 ? -1.588 -0.755 -1.838 1.00 96.50 100 THR A C 1
ATOM 780 O O . THR A 1 100 ? -2.559 -0.195 -1.336 1.00 96.50 100 THR A O 1
ATOM 783 N N . CYS A 1 101 ? -0.460 -0.132 -2.138 1.00 93.94 101 CYS A N 1
ATOM 784 C CA . CYS A 1 101 ? -0.235 1.297 -2.006 1.00 93.94 101 CYS A CA 1
ATOM 785 C C . CYS A 1 101 ? 0.805 1.739 -3.040 1.00 93.94 101 CYS A C 1
ATOM 787 O O . CYS A 1 101 ? 1.433 0.902 -3.708 1.00 93.94 101 CYS A O 1
ATOM 789 N N . ASP A 1 102 ? 0.982 3.050 -3.181 1.00 87.69 102 ASP A N 1
ATOM 790 C CA . ASP A 1 102 ? 2.046 3.596 -4.012 1.00 87.69 102 ASP A CA 1
ATOM 791 C C . ASP A 1 102 ? 3.445 3.272 -3.439 1.00 87.69 102 ASP A C 1
ATOM 793 O O . ASP A 1 102 ? 3.608 2.734 -2.335 1.00 87.69 102 ASP A O 1
ATOM 797 N N . GLY A 1 103 ? 4.473 3.590 -4.224 1.00 79.50 103 GLY A N 1
ATOM 798 C CA . GLY A 1 103 ? 5.866 3.343 -3.867 1.00 79.50 103 GLY A CA 1
ATOM 799 C C . GLY A 1 103 ? 6.522 4.435 -3.018 1.00 79.50 103 GLY A C 1
ATOM 800 O O . GLY A 1 103 ? 7.748 4.543 -3.043 1.00 79.50 103 GLY A O 1
ATOM 801 N N . ALA A 1 104 ? 5.761 5.276 -2.309 1.00 83.88 104 ALA A N 1
ATOM 802 C CA . ALA A 1 104 ? 6.340 6.324 -1.474 1.00 83.88 104 ALA A CA 1
ATOM 803 C C . ALA A 1 104 ? 7.210 5.745 -0.341 1.00 83.88 104 ALA A C 1
ATOM 805 O O . ALA A 1 104 ? 6.945 4.669 0.201 1.00 83.88 104 ALA A O 1
ATOM 806 N N . HIS A 1 105 ? 8.237 6.495 0.075 1.00 85.94 105 HIS A N 1
ATOM 807 C CA . HIS A 1 105 ? 9.165 6.065 1.130 1.00 85.94 105 HIS A CA 1
ATOM 808 C C . HIS A 1 105 ? 8.445 5.692 2.440 1.00 85.94 105 HIS A C 1
ATOM 810 O O . HIS A 1 105 ? 8.795 4.700 3.080 1.00 85.94 105 HIS A O 1
ATOM 816 N N . ALA A 1 106 ? 7.422 6.466 2.825 1.00 87.56 106 ALA A N 1
ATOM 817 C CA . ALA A 1 106 ? 6.613 6.198 4.014 1.00 87.56 106 ALA A CA 1
ATOM 818 C C . ALA A 1 106 ? 5.901 4.838 3.925 1.00 87.56 106 ALA A C 1
ATOM 820 O O . ALA A 1 106 ? 5.988 4.043 4.857 1.00 87.56 106 ALA A O 1
ATOM 821 N N . ASN A 1 107 ? 5.312 4.525 2.769 1.00 91.75 107 ASN A N 1
ATOM 822 C CA . ASN A 1 107 ? 4.596 3.275 2.530 1.00 91.75 107 ASN A CA 1
ATOM 823 C C . ASN A 1 107 ? 5.533 2.058 2.555 1.00 91.75 107 ASN A C 1
ATOM 825 O O . ASN A 1 107 ? 5.221 1.042 3.178 1.00 91.75 107 ASN A O 1
ATOM 829 N N . TYR A 1 108 ? 6.729 2.182 1.974 1.00 92.12 108 TYR A N 1
ATOM 830 C CA . TYR A 1 108 ? 7.778 1.165 2.105 1.00 92.12 108 TYR A CA 1
ATOM 831 C C . TYR A 1 108 ? 8.196 0.954 3.565 1.00 92.12 108 TYR A C 1
ATOM 833 O O . TYR A 1 108 ? 8.328 -0.188 4.014 1.00 92.12 108 TYR A O 1
ATOM 841 N N . SER A 1 109 ? 8.373 2.034 4.329 1.00 94.25 109 SER A N 1
ATOM 842 C CA . SER A 1 109 ? 8.683 1.950 5.761 1.00 94.25 109 SER A CA 1
ATOM 843 C C . SER A 1 109 ? 7.562 1.247 6.537 1.00 94.25 109 SER A C 1
ATOM 845 O O . SER A 1 109 ? 7.847 0.359 7.337 1.00 94.25 109 SER A O 1
ATOM 847 N N . THR A 1 110 ? 6.294 1.554 6.246 1.00 95.75 110 THR A N 1
ATOM 848 C CA . THR A 1 110 ? 5.126 0.879 6.832 1.00 95.75 110 THR A CA 1
ATOM 849 C C . THR A 1 110 ? 5.149 -0.624 6.582 1.00 95.75 110 THR A C 1
ATOM 851 O O . THR A 1 110 ? 4.984 -1.399 7.521 1.00 95.75 110 THR A O 1
ATOM 854 N N . MET A 1 111 ? 5.405 -1.062 5.346 1.00 96.44 111 MET A N 1
ATOM 855 C CA . MET A 1 111 ? 5.451 -2.494 5.030 1.00 96.44 111 MET A CA 1
ATOM 856 C C . MET A 1 111 ? 6.592 -3.213 5.757 1.00 96.44 111 MET A C 1
ATOM 858 O O . MET A 1 111 ? 6.402 -4.337 6.224 1.00 96.44 111 MET A O 1
ATOM 862 N N . ASN A 1 112 ? 7.754 -2.572 5.919 1.00 95.19 112 ASN A N 1
ATOM 863 C CA . ASN A 1 112 ? 8.840 -3.149 6.718 1.00 95.19 112 ASN A CA 1
ATOM 864 C C . ASN A 1 112 ? 8.463 -3.265 8.204 1.00 95.19 112 ASN A C 1
ATOM 866 O O . ASN A 1 112 ? 8.710 -4.305 8.809 1.00 95.19 112 ASN A O 1
ATOM 870 N N . ILE A 1 113 ? 7.796 -2.255 8.777 1.00 96.69 113 ILE A N 1
ATOM 871 C CA . ILE A 1 113 ? 7.283 -2.305 10.160 1.00 96.69 113 ILE A CA 1
ATOM 872 C C . ILE A 1 113 ? 6.285 -3.459 10.344 1.00 96.69 113 ILE A C 1
ATOM 874 O O . ILE A 1 113 ? 6.267 -4.104 11.391 1.00 96.69 113 ILE A O 1
ATOM 878 N N . LEU A 1 114 ? 5.465 -3.747 9.329 1.00 97.06 114 LEU A N 1
ATOM 879 C CA . LEU A 1 114 ? 4.517 -4.864 9.356 1.00 97.06 114 LEU A CA 1
ATOM 880 C C . LEU A 1 114 ? 5.199 -6.241 9.288 1.00 97.06 114 LEU A C 1
ATOM 882 O O . LEU A 1 114 ? 4.589 -7.226 9.696 1.00 97.06 114 LEU A O 1
ATOM 886 N N . GLY A 1 115 ? 6.453 -6.321 8.831 1.00 96.62 115 GLY A N 1
ATOM 887 C CA . GLY A 1 115 ? 7.245 -7.555 8.792 1.00 96.62 115 GLY A CA 1
ATOM 888 C C . GLY A 1 115 ? 7.700 -8.001 7.399 1.00 96.62 115 GLY A C 1
ATOM 889 O O . GLY A 1 115 ? 8.234 -9.112 7.268 1.00 96.62 115 GLY A O 1
ATOM 890 N N . CYS A 1 116 ? 7.502 -7.166 6.373 1.00 96.19 116 CYS A N 1
ATOM 891 C CA . CYS A 1 116 ? 8.180 -7.323 5.087 1.00 96.19 116 CYS A CA 1
ATOM 892 C C . CYS A 1 116 ? 9.679 -6.998 5.225 1.00 96.19 116 CYS A C 1
ATOM 894 O O . CYS A 1 116 ? 10.089 -6.261 6.11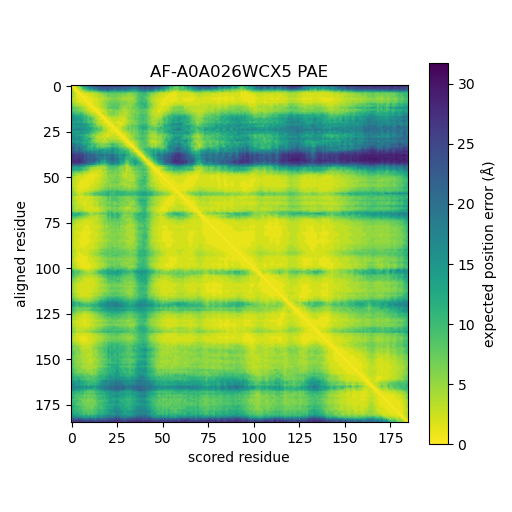6 1.00 96.19 116 CYS A O 1
ATOM 896 N N . ASN A 1 117 ? 10.492 -7.518 4.310 1.00 94.81 117 ASN A N 1
ATOM 897 C CA . ASN A 1 117 ? 11.885 -7.123 4.126 1.00 94.81 117 ASN A CA 1
ATOM 898 C C . ASN A 1 117 ? 12.039 -6.584 2.703 1.00 94.81 117 ASN A C 1
ATOM 900 O O . ASN A 1 117 ? 12.156 -7.371 1.762 1.00 94.81 117 ASN A O 1
ATOM 904 N N . LEU A 1 118 ? 11.961 -5.259 2.545 1.00 90.12 118 LEU A N 1
ATOM 905 C CA . LEU A 1 118 ? 11.977 -4.589 1.236 1.00 90.12 118 LEU A CA 1
ATOM 906 C C . LEU A 1 118 ? 13.266 -3.800 0.960 1.00 90.12 118 LEU A C 1
ATOM 908 O O . LEU A 1 118 ? 13.513 -3.448 -0.188 1.00 90.12 118 LEU A O 1
ATOM 912 N N . TYR A 1 119 ? 14.087 -3.527 1.979 1.00 87.12 119 TYR A N 1
ATOM 913 C CA . TYR A 1 119 ? 15.336 -2.756 1.852 1.00 87.12 119 TYR A CA 1
ATOM 914 C C . TYR A 1 119 ? 16.575 -3.627 1.570 1.00 87.12 119 TYR A C 1
ATOM 916 O O . TYR A 1 119 ? 17.704 -3.186 1.781 1.00 87.12 119 TYR A O 1
ATOM 924 N N . THR A 1 120 ? 16.393 -4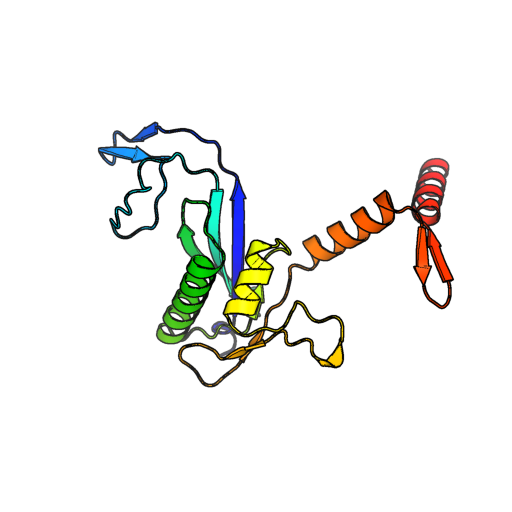.869 1.115 1.00 85.19 120 THR A N 1
ATOM 925 C CA . THR A 1 120 ? 17.517 -5.773 0.839 1.00 85.19 120 THR A CA 1
ATOM 926 C C . THR A 1 120 ? 18.167 -5.498 -0.520 1.00 85.19 120 THR A C 1
ATOM 928 O O . THR A 1 120 ? 17.503 -5.170 -1.504 1.00 85.19 120 THR A O 1
ATOM 931 N N . THR A 1 121 ? 19.488 -5.661 -0.575 1.00 83.19 121 THR A N 1
ATOM 932 C CA . THR A 1 121 ? 20.280 -5.652 -1.812 1.00 83.19 121 THR A CA 1
ATOM 933 C C . THR A 1 121 ? 20.314 -7.023 -2.491 1.00 83.19 121 THR A C 1
ATOM 935 O O . THR A 1 121 ? 20.644 -7.112 -3.674 1.00 83.19 121 THR A O 1
ATOM 938 N N . ASN A 1 122 ? 19.957 -8.089 -1.768 1.00 87.75 122 ASN A N 1
ATOM 939 C CA . ASN A 1 122 ? 19.916 -9.455 -2.266 1.00 87.75 122 ASN A CA 1
ATOM 940 C C . ASN A 1 122 ? 18.469 -9.875 -2.529 1.00 87.75 122 ASN A C 1
ATOM 942 O O . ASN A 1 122 ? 17.654 -9.987 -1.616 1.00 87.75 122 ASN A O 1
ATOM 946 N N . TYR A 1 123 ? 18.159 -10.178 -3.788 1.00 84.06 123 TYR A N 1
ATOM 947 C CA . TYR A 1 123 ? 16.809 -10.568 -4.189 1.00 84.06 123 TYR A CA 1
ATOM 948 C C . TYR A 1 123 ? 16.285 -11.804 -3.435 1.00 84.06 123 TYR A C 1
ATOM 950 O O . TYR A 1 123 ? 15.090 -11.898 -3.172 1.00 84.06 123 TYR A O 1
ATOM 958 N N . CYS A 1 124 ? 17.164 -12.727 -3.027 1.00 88.94 124 CYS A N 1
ATOM 959 C CA . CYS A 1 124 ? 16.779 -13.927 -2.276 1.00 88.94 124 CYS A CA 1
ATOM 960 C C . CYS A 1 124 ? 16.266 -13.630 -0.856 1.00 88.94 124 CYS A C 1
ATOM 962 O O . CYS A 1 124 ? 15.594 -14.468 -0.262 1.00 88.94 124 CYS A O 1
ATOM 964 N N . GLU A 1 125 ? 16.586 -12.462 -0.302 1.00 90.69 125 GLU A N 1
ATOM 965 C CA . GLU A 1 125 ? 16.165 -12.042 1.039 1.00 90.69 125 GLU A CA 1
ATOM 966 C C . GLU A 1 125 ? 14.885 -11.197 1.011 1.00 90.69 125 GLU A C 1
ATOM 968 O O . GLU A 1 125 ? 14.359 -10.826 2.067 1.00 90.69 125 GLU A O 1
ATOM 973 N N . LEU A 1 126 ? 14.394 -10.871 -0.191 1.00 93.19 126 LEU A N 1
ATOM 974 C CA . LEU A 1 126 ? 13.211 -10.049 -0.379 1.00 93.19 126 LEU A CA 1
ATOM 975 C C . LEU A 1 126 ? 11.999 -10.795 0.172 1.00 93.19 126 LEU A C 1
ATOM 977 O O . LEU A 1 126 ? 11.638 -11.877 -0.291 1.00 93.19 126 LEU A O 1
ATOM 981 N N . LYS A 1 127 ? 11.331 -10.180 1.144 1.00 95.38 127 LYS A N 1
ATOM 982 C CA . LYS A 1 127 ? 10.121 -10.726 1.753 1.00 95.38 127 LYS A CA 1
ATOM 983 C C . LYS A 1 127 ? 8.994 -9.722 1.587 1.00 95.38 127 LYS A C 1
ATOM 985 O O . LYS A 1 127 ? 8.945 -8.721 2.293 1.00 95.38 127 LYS A O 1
ATOM 990 N N . SER A 1 128 ? 8.069 -10.004 0.678 1.00 95.31 128 SER A N 1
ATOM 991 C CA . SER A 1 128 ? 6.891 -9.171 0.399 1.00 95.31 128 SER A CA 1
ATOM 992 C C . SER A 1 128 ? 5.646 -9.622 1.166 1.00 95.31 128 SER A C 1
ATOM 994 O O . SER A 1 128 ? 4.525 -9.379 0.733 1.00 95.31 128 SER A O 1
ATOM 996 N N . THR A 1 129 ? 5.815 -10.311 2.291 1.00 97.44 129 THR A N 1
ATOM 997 C CA . THR A 1 129 ? 4.703 -10.865 3.070 1.00 97.44 129 THR A CA 1
ATOM 998 C C . THR A 1 129 ? 4.880 -10.608 4.552 1.00 97.44 129 THR A C 1
ATOM 1000 O O . THR A 1 129 ? 6.001 -10.660 5.058 1.00 97.44 129 THR A O 1
ATOM 1003 N N . PHE A 1 130 ? 3.773 -10.467 5.268 1.00 97.81 130 PHE A N 1
ATOM 1004 C CA . PHE A 1 130 ? 3.745 -10.421 6.726 1.00 97.81 130 PHE A CA 1
ATOM 1005 C C . PHE A 1 130 ? 2.567 -11.229 7.278 1.00 97.81 130 PHE A C 1
ATOM 1007 O O . PHE A 1 130 ? 1.598 -11.486 6.568 1.00 97.81 130 PHE A O 1
ATOM 1014 N N . LYS A 1 131 ? 2.645 -11.644 8.546 1.00 98.06 131 LYS A N 1
ATOM 1015 C CA . LYS A 1 131 ? 1.582 -12.432 9.187 1.00 98.06 131 LYS A CA 1
ATOM 1016 C C . LYS A 1 131 ? 0.353 -11.564 9.444 1.00 98.06 131 LYS A C 1
ATOM 1018 O O . LYS A 1 131 ? 0.480 -10.442 9.935 1.00 98.06 131 LYS A O 1
ATOM 1023 N N . HIS A 1 132 ? -0.835 -12.089 9.156 1.00 98.12 132 HIS A N 1
ATOM 1024 C CA . HIS A 1 132 ? -2.078 -11.403 9.489 1.00 98.12 132 HIS A CA 1
ATOM 1025 C C . HIS A 1 132 ? -2.188 -11.216 11.019 1.00 98.12 132 HIS A C 1
ATOM 1027 O O . HIS A 1 132 ? -1.993 -12.173 11.768 1.00 98.12 132 HIS A O 1
ATOM 1033 N N . PRO A 1 133 ? -2.540 -10.017 11.522 1.00 97.50 133 PRO A N 1
ATOM 1034 C CA . PRO A 1 133 ? -2.468 -9.697 12.954 1.00 97.50 133 PRO A CA 1
ATOM 1035 C C . PRO A 1 133 ? -3.431 -10.494 13.850 1.00 97.50 133 PRO A C 1
ATOM 1037 O O . PRO A 1 133 ? -3.224 -10.575 15.055 1.00 97.50 133 PRO A O 1
ATOM 1040 N N . SER A 1 134 ? -4.496 -11.069 13.287 1.00 96.75 134 SER A N 1
ATOM 1041 C CA . SER A 1 134 ? -5.503 -11.845 14.032 1.00 96.75 134 SER A CA 1
ATOM 1042 C C . SER A 1 134 ? -5.879 -13.177 13.375 1.00 96.75 134 SER A C 1
ATOM 1044 O O . SER A 1 134 ? -6.958 -13.715 13.625 1.00 96.75 134 SER A O 1
ATOM 1046 N N . SER A 1 135 ? -5.056 -13.705 12.464 1.00 95.31 135 SER A N 1
ATOM 1047 C CA . SER A 1 135 ? -5.360 -14.961 11.759 1.00 95.31 135 SER A CA 1
ATOM 1048 C C . SER A 1 135 ? -4.108 -15.678 11.285 1.00 95.31 135 SER A C 1
ATOM 1050 O O . SER A 1 135 ? -3.077 -15.057 11.064 1.00 95.31 135 SER A O 1
ATOM 1052 N N . ASP A 1 136 ? -4.228 -16.985 11.071 1.00 95.38 136 ASP A N 1
ATOM 1053 C CA . ASP A 1 136 ? -3.124 -17.826 10.614 1.00 95.38 136 ASP A CA 1
ATOM 1054 C C . ASP A 1 136 ? -3.036 -17.864 9.080 1.00 95.38 136 ASP A C 1
ATOM 1056 O O . ASP A 1 136 ? -3.378 -18.845 8.420 1.00 95.38 136 ASP A O 1
ATOM 1060 N N . TYR A 1 137 ? -2.683 -16.725 8.485 1.00 96.94 137 TYR A N 1
ATOM 1061 C CA . TYR A 1 137 ? -2.291 -16.635 7.080 1.00 96.94 137 TYR A CA 1
ATOM 1062 C C . TYR A 1 137 ? -1.406 -15.411 6.844 1.00 96.94 137 TYR A C 1
ATOM 1064 O O . TYR A 1 137 ? -1.358 -14.496 7.667 1.00 96.94 137 TYR A O 1
ATOM 1072 N N . ASP A 1 138 ? -0.699 -15.405 5.718 1.00 98.06 138 ASP A N 1
ATOM 1073 C CA . ASP A 1 138 ? 0.150 -14.288 5.315 1.00 98.06 138 ASP A CA 1
ATOM 1074 C C . ASP A 1 138 ? -0.607 -13.305 4.419 1.00 98.06 138 ASP A C 1
ATOM 1076 O O . ASP A 1 138 ? -1.419 -13.692 3.579 1.00 98.06 138 ASP A O 1
ATOM 1080 N N . VAL A 1 139 ? -0.320 -12.022 4.610 1.00 98.31 139 VAL A N 1
ATOM 1081 C CA . VAL A 1 139 ? -0.797 -10.915 3.786 1.00 98.31 139 VAL A CA 1
ATOM 1082 C C . VAL A 1 139 ? 0.344 -10.479 2.874 1.00 98.31 139 VAL A C 1
ATOM 1084 O O . VAL A 1 139 ? 1.472 -10.273 3.326 1.00 98.31 139 VAL A O 1
ATOM 1087 N N . HIS A 1 140 ? 0.049 -10.342 1.585 1.00 97.75 140 HIS A N 1
ATOM 1088 C CA . HIS A 1 140 ? 1.023 -9.979 0.561 1.00 97.75 140 HIS A CA 1
ATOM 1089 C C . HIS A 1 140 ? 1.061 -8.466 0.335 1.00 97.75 140 HIS A C 1
ATOM 1091 O O . HIS A 1 140 ? 0.037 -7.839 0.084 1.00 97.75 140 HIS A O 1
ATOM 1097 N N . PHE A 1 141 ? 2.243 -7.870 0.344 1.00 96.44 141 PHE A N 1
ATOM 1098 C CA . PHE A 1 141 ? 2.446 -6.533 -0.191 1.00 96.44 141 PHE A CA 1
ATOM 1099 C C . PHE A 1 141 ? 2.518 -6.598 -1.721 1.00 96.44 141 PHE A C 1
ATOM 1101 O O . PHE A 1 141 ? 3.380 -7.277 -2.284 1.00 96.44 141 PHE A O 1
ATOM 1108 N N . VAL A 1 142 ? 1.612 -5.883 -2.387 1.00 94.12 142 VAL A N 1
ATOM 1109 C CA . VAL A 1 142 ? 1.559 -5.767 -3.847 1.00 94.12 142 VAL A CA 1
ATOM 1110 C C . VAL A 1 142 ? 1.632 -4.283 -4.204 1.00 94.12 142 VAL A C 1
ATOM 1112 O O . VAL A 1 142 ? 0.624 -3.591 -4.052 1.00 94.12 142 VAL A O 1
ATOM 1115 N N . PRO A 1 143 ? 2.788 -3.768 -4.659 1.00 90.62 143 PRO A N 1
ATOM 1116 C CA . PRO A 1 143 ? 2.925 -2.355 -4.989 1.00 90.62 143 PRO A CA 1
ATOM 1117 C C . PRO A 1 143 ? 2.083 -1.992 -6.215 1.00 90.62 143 PRO A C 1
ATOM 1119 O O . PRO A 1 143 ? 1.852 -2.828 -7.093 1.00 90.62 143 PRO A O 1
ATOM 1122 N N . ASP A 1 144 ? 1.661 -0.732 -6.308 1.00 90.62 144 ASP A N 1
ATOM 1123 C CA . ASP A 1 144 ? 0.919 -0.255 -7.473 1.00 90.62 144 ASP A CA 1
ATOM 1124 C C . ASP A 1 144 ? 1.774 -0.323 -8.756 1.00 90.62 144 ASP A C 1
ATOM 1126 O O . ASP A 1 144 ? 2.729 0.435 -8.964 1.00 90.62 144 ASP A O 1
ATOM 1130 N N . ALA A 1 145 ? 1.386 -1.233 -9.653 1.00 88.31 145 ALA A N 1
ATOM 1131 C CA . ALA A 1 145 ? 2.050 -1.461 -10.928 1.00 88.31 145 ALA A CA 1
ATOM 1132 C C . ALA A 1 145 ? 2.070 -0.210 -11.821 1.00 88.31 145 ALA A C 1
ATOM 1134 O O . ALA A 1 145 ? 3.084 0.062 -12.463 1.00 88.31 145 ALA A O 1
ATOM 1135 N N . CYS A 1 146 ? 0.995 0.582 -11.843 1.00 87.31 146 CYS A N 1
ATOM 1136 C CA . CYS A 1 146 ? 0.933 1.805 -12.640 1.00 87.31 146 CYS A CA 1
ATOM 1137 C C . CYS A 1 146 ? 1.962 2.827 -12.148 1.00 87.31 146 CYS A C 1
ATOM 1139 O O . CYS A 1 146 ? 2.640 3.467 -12.955 1.00 87.31 146 CYS A O 1
ATOM 1141 N N . HIS A 1 147 ? 2.119 2.966 -10.830 1.00 85.88 147 HIS A N 1
ATOM 1142 C CA . HIS A 1 147 ? 3.157 3.816 -10.248 1.00 85.88 147 HIS A CA 1
ATOM 1143 C C . HIS A 1 147 ? 4.561 3.300 -10.567 1.00 85.88 147 HIS A C 1
ATOM 1145 O O . HIS A 1 147 ? 5.394 4.077 -11.033 1.00 85.88 147 HIS A O 1
ATOM 1151 N N . ASN A 1 148 ? 4.802 1.996 -10.437 1.00 87.12 148 ASN A N 1
ATOM 1152 C CA . ASN A 1 148 ? 6.103 1.400 -10.744 1.00 87.12 148 ASN A CA 1
ATOM 1153 C C . ASN A 1 148 ? 6.501 1.564 -12.217 1.00 87.12 148 ASN A C 1
ATOM 1155 O O . ASN A 1 148 ? 7.647 1.899 -12.512 1.00 87.12 148 ASN A O 1
ATOM 1159 N N . VAL A 1 149 ? 5.559 1.402 -13.150 1.00 90.12 149 VAL A N 1
ATOM 1160 C CA . VAL A 1 149 ? 5.811 1.637 -14.580 1.00 90.12 149 VAL A CA 1
ATOM 1161 C C . VAL A 1 149 ? 6.108 3.115 -14.845 1.00 90.12 149 VAL A C 1
ATOM 1163 O O . VAL A 1 149 ? 7.043 3.424 -15.585 1.00 90.12 149 VAL A O 1
ATOM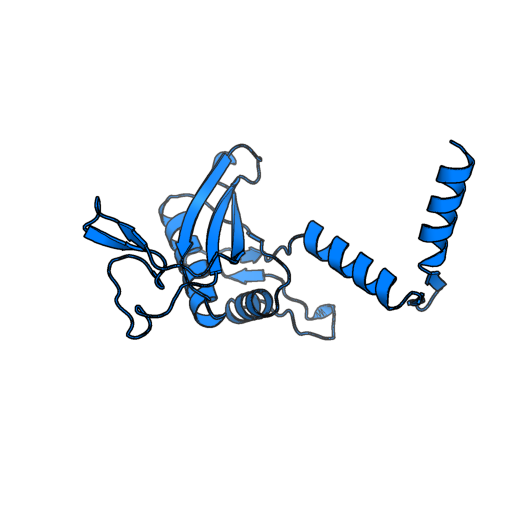 1166 N N . LYS A 1 150 ? 5.374 4.043 -14.211 1.00 89.50 150 LYS A N 1
ATOM 1167 C CA . LYS A 1 150 ? 5.673 5.485 -14.298 1.00 89.50 150 LYS A CA 1
ATOM 1168 C C . LYS A 1 150 ? 7.083 5.798 -13.789 1.00 89.50 150 LYS A C 1
ATOM 1170 O O . LYS A 1 150 ? 7.793 6.551 -14.450 1.00 89.50 150 LYS A O 1
ATOM 1175 N N . LEU A 1 151 ? 7.500 5.213 -12.665 1.00 89.25 151 LEU A N 1
ATOM 1176 C CA . LEU A 1 151 ? 8.843 5.394 -12.105 1.00 89.25 151 LEU A CA 1
ATOM 1177 C C . LEU A 1 151 ? 9.927 4.833 -13.030 1.00 89.25 151 LEU A C 1
ATOM 1179 O O . LEU A 1 151 ? 10.885 5.538 -13.329 1.00 89.25 151 LEU A O 1
ATOM 1183 N N . ALA A 1 152 ? 9.750 3.614 -13.546 1.00 90.25 152 ALA A N 1
ATOM 1184 C CA . ALA A 1 152 ? 10.690 3.005 -14.487 1.00 90.25 152 ALA A CA 1
ATOM 1185 C C . ALA A 1 152 ? 10.835 3.839 -15.772 1.00 90.25 152 ALA A C 1
ATOM 1187 O O . ALA A 1 152 ? 11.946 4.074 -16.250 1.00 90.25 152 ALA A O 1
ATOM 1188 N N . ARG A 1 153 ? 9.714 4.345 -16.301 1.00 91.38 153 ARG A N 1
ATOM 1189 C CA . ARG A 1 153 ? 9.696 5.261 -17.447 1.00 91.38 153 ARG A CA 1
ATOM 1190 C C . ARG A 1 153 ? 10.429 6.565 -17.133 1.00 91.38 153 ARG A C 1
ATOM 1192 O O . ARG A 1 153 ? 11.236 6.990 -17.950 1.00 91.38 153 ARG A O 1
ATOM 1199 N N . ASN A 1 154 ? 10.152 7.197 -15.991 1.00 92.44 154 ASN A N 1
ATOM 1200 C CA . ASN A 1 154 ? 10.815 8.443 -15.595 1.00 92.44 154 ASN A CA 1
ATOM 1201 C C . ASN A 1 154 ? 12.324 8.228 -15.433 1.00 92.44 154 ASN A C 1
ATOM 1203 O O . ASN A 1 154 ? 13.100 8.984 -15.994 1.00 92.44 154 ASN A O 1
ATOM 1207 N N . MET A 1 155 ? 12.738 7.135 -14.789 1.00 93.06 155 MET A N 1
ATOM 1208 C CA . MET A 1 155 ? 14.147 6.764 -14.655 1.00 93.06 155 MET A CA 1
ATOM 1209 C C . MET A 1 155 ? 14.839 6.619 -16.016 1.00 93.06 155 MET A C 1
ATOM 1211 O O . MET A 1 155 ? 15.920 7.169 -16.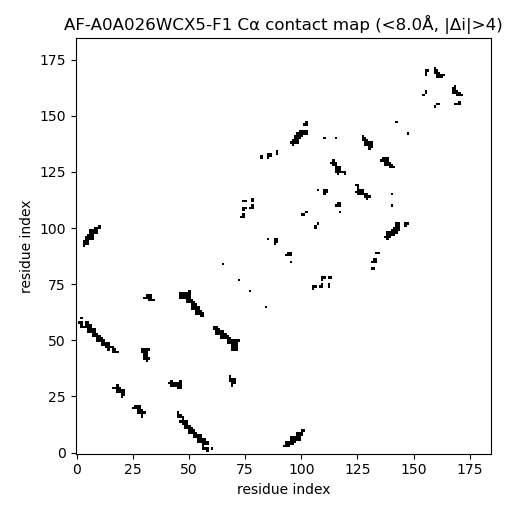212 1.00 93.06 155 MET A O 1
ATOM 1215 N N . LEU A 1 156 ? 14.228 5.911 -16.974 1.00 94.44 156 LEU A N 1
ATOM 1216 C CA . LEU A 1 156 ? 14.777 5.818 -18.331 1.00 94.44 156 LEU A CA 1
ATOM 1217 C C . LEU A 1 156 ? 14.793 7.189 -19.025 1.00 94.44 156 LEU A C 1
ATOM 1219 O O . LEU A 1 156 ? 15.753 7.515 -19.720 1.00 94.44 156 LEU A O 1
ATOM 1223 N N . GLY A 1 157 ? 13.746 7.990 -18.831 1.00 93.62 157 GLY A N 1
ATOM 1224 C CA . GLY A 1 157 ? 13.638 9.345 -19.358 1.00 93.62 157 GLY A CA 1
ATOM 1225 C C . GLY A 1 157 ? 14.698 10.294 -18.804 1.00 93.62 157 GLY A C 1
ATOM 1226 O O . GLY A 1 157 ? 15.197 11.119 -19.562 1.00 93.62 157 GLY A O 1
ATOM 1227 N N . ASP A 1 158 ? 15.088 10.161 -17.542 1.00 94.44 158 ASP A N 1
ATOM 1228 C CA . ASP A 1 158 ? 16.068 11.031 -16.887 1.00 94.44 158 ASP A CA 1
ATOM 1229 C C . ASP A 1 158 ? 17.500 10.574 -17.176 1.00 94.44 158 ASP A C 1
ATOM 1231 O O . ASP A 1 158 ? 18.339 11.372 -17.595 1.00 94.44 158 ASP A O 1
ATOM 1235 N N . LEU A 1 159 ? 17.775 9.273 -17.030 1.00 94.69 159 LEU A N 1
ATOM 1236 C CA . LEU A 1 159 ? 19.106 8.703 -17.264 1.00 94.69 159 LEU A CA 1
ATOM 1237 C C . LEU A 1 159 ? 19.454 8.595 -18.751 1.00 94.69 159 LEU A C 1
ATOM 1239 O O . LEU A 1 159 ? 20.632 8.511 -19.096 1.00 94.69 159 LEU A O 1
ATOM 1243 N N . LYS A 1 160 ? 18.440 8.571 -19.627 1.00 94.38 160 LYS A N 1
ATOM 1244 C CA . LYS A 1 160 ? 18.500 8.352 -21.085 1.00 94.38 160 LYS A CA 1
ATOM 1245 C C . LYS A 1 160 ? 19.035 6.987 -21.514 1.00 94.38 160 LYS A C 1
ATOM 1247 O O . LYS A 1 160 ? 18.538 6.428 -22.487 1.00 94.38 160 LYS A O 1
ATOM 1252 N N . ILE A 1 161 ? 20.032 6.447 -20.821 1.00 94.44 161 ILE A N 1
ATOM 1253 C CA . ILE A 1 161 ? 20.677 5.174 -21.122 1.00 94.44 161 ILE A CA 1
ATOM 1254 C C . ILE A 1 161 ? 20.818 4.370 -19.830 1.00 94.44 161 ILE A C 1
ATOM 1256 O O . ILE A 1 161 ? 21.458 4.811 -18.878 1.00 94.44 161 ILE A O 1
ATOM 1260 N N . ILE A 1 162 ? 20.281 3.152 -19.828 1.00 93.38 162 ILE A N 1
ATOM 1261 C CA . ILE A 1 162 ? 20.487 2.163 -18.766 1.00 93.38 162 ILE A CA 1
ATOM 1262 C C . ILE A 1 162 ? 21.351 1.039 -19.336 1.00 93.38 162 ILE A C 1
ATOM 1264 O O . ILE A 1 162 ? 21.034 0.471 -20.382 1.00 93.38 162 ILE A O 1
ATOM 1268 N N . LYS A 1 163 ? 22.453 0.707 -18.658 1.00 92.50 163 LYS A N 1
ATOM 1269 C CA . LYS A 1 163 ? 23.328 -0.406 -19.048 1.00 92.50 163 LYS A CA 1
ATOM 1270 C C . LYS A 1 163 ? 22.882 -1.682 -18.341 1.00 92.50 163 LYS A C 1
ATOM 1272 O O . LYS A 1 163 ? 22.813 -1.706 -17.116 1.00 92.50 163 LYS A O 1
ATOM 1277 N N . SER A 1 164 ? 22.613 -2.733 -19.106 1.00 86.06 164 SER A N 1
ATOM 1278 C CA . SER A 1 164 ? 22.485 -4.097 -18.596 1.00 86.06 164 SER A CA 1
ATOM 1279 C C . SER A 1 164 ? 23.755 -4.897 -18.930 1.00 86.06 164 SER A C 1
ATOM 1281 O O . SER A 1 164 ? 24.564 -4.451 -19.748 1.00 86.06 164 SER A O 1
ATOM 1283 N N . PRO A 1 165 ? 23.949 -6.090 -18.340 1.00 90.44 165 PRO A N 1
ATOM 1284 C CA . PRO A 1 165 ? 25.067 -6.967 -18.696 1.00 90.44 165 PRO A CA 1
ATOM 1285 C C . PRO A 1 165 ? 25.092 -7.387 -20.174 1.00 90.44 165 PRO A C 1
ATOM 1287 O O . PRO A 1 165 ? 26.142 -7.765 -20.681 1.00 90.44 165 PRO A O 1
ATOM 1290 N N . THR A 1 166 ? 23.946 -7.345 -20.860 1.00 92.38 166 THR A N 1
ATOM 1291 C CA . THR A 1 166 ? 23.787 -7.853 -22.231 1.00 92.38 166 THR A CA 1
ATOM 1292 C C . THR A 1 166 ? 23.581 -6.760 -23.273 1.00 92.38 166 THR A C 1
ATOM 1294 O O . THR A 1 166 ? 23.864 -6.988 -24.446 1.00 92.38 166 THR A O 1
ATOM 1297 N N . ALA A 1 167 ? 23.072 -5.589 -22.885 1.00 90.56 167 ALA A N 1
ATOM 1298 C CA . ALA A 1 167 ? 22.690 -4.542 -23.824 1.00 90.56 167 ALA A CA 1
ATOM 1299 C C . ALA A 1 167 ? 22.565 -3.165 -23.157 1.00 90.56 167 ALA A C 1
ATOM 1301 O O . ALA A 1 167 ? 22.649 -3.004 -21.940 1.00 90.56 167 ALA A O 1
ATOM 1302 N N . GLN A 1 168 ? 22.322 -2.149 -23.981 1.00 91.81 168 GLN A N 1
ATOM 1303 C CA . GLN A 1 168 ? 21.938 -0.818 -23.528 1.00 91.81 168 GLN A CA 1
ATOM 1304 C C . GLN A 1 168 ? 20.460 -0.583 -23.830 1.00 91.81 168 GLN A C 1
ATOM 1306 O O . GLN A 1 168 ? 19.998 -0.850 -24.936 1.00 91.81 168 GLN A O 1
ATOM 1311 N N . ILE A 1 169 ? 19.731 -0.059 -22.849 1.00 92.38 169 ILE A N 1
ATOM 1312 C CA . ILE A 1 169 ? 18.349 0.392 -22.999 1.00 92.38 169 ILE A CA 1
ATOM 1313 C C . ILE A 1 169 ? 18.405 1.906 -23.189 1.00 92.38 169 ILE A C 1
ATOM 1315 O O . ILE A 1 169 ? 18.848 2.616 -22.287 1.00 92.38 169 ILE A O 1
ATOM 1319 N N . ASN A 1 170 ? 17.999 2.395 -24.362 1.00 94.06 170 ASN A N 1
ATOM 1320 C CA . ASN A 1 170 ? 18.164 3.795 -24.755 1.00 94.06 170 ASN A CA 1
ATOM 1321 C C . ASN A 1 170 ? 16.812 4.480 -25.011 1.00 94.06 170 ASN A C 1
ATOM 1323 O O . ASN A 1 170 ? 16.010 4.009 -25.819 1.00 94.06 170 ASN A O 1
ATOM 1327 N N . TRP A 1 171 ? 16.594 5.628 -24.366 1.00 95.31 171 TRP A N 1
ATOM 1328 C CA . TRP A 1 171 ? 15.427 6.495 -24.547 1.00 95.31 171 TRP A CA 1
ATOM 1329 C C . TRP A 1 171 ? 15.217 6.916 -26.008 1.00 95.31 171 TRP A C 1
ATOM 1331 O O . TRP A 1 171 ? 14.079 7.062 -26.449 1.00 95.31 171 TRP A O 1
ATOM 1341 N N . ASN A 1 172 ? 16.291 7.030 -26.795 1.00 94.88 172 ASN A N 1
ATOM 1342 C CA . ASN A 1 172 ? 16.214 7.383 -28.212 1.00 94.88 172 ASN A CA 1
ATOM 1343 C C . ASN A 1 172 ? 15.366 6.405 -29.029 1.00 94.88 172 ASN A C 1
ATOM 1345 O O . ASN A 1 172 ? 14.774 6.820 -30.017 1.00 94.88 172 ASN A O 1
ATOM 1349 N N . HIS A 1 173 ? 15.247 5.134 -28.631 1.00 93.75 173 HIS A N 1
ATOM 1350 C CA . HIS A 1 173 ? 14.348 4.208 -29.325 1.00 93.75 173 HIS A CA 1
ATOM 1351 C C . HIS A 1 173 ? 12.883 4.655 -29.231 1.00 93.75 173 HIS A C 1
ATOM 1353 O O . HIS A 1 173 ? 12.151 4.540 -30.210 1.00 93.75 173 HIS A O 1
ATOM 1359 N N . ILE A 1 174 ? 12.474 5.217 -28.089 1.00 93.31 174 ILE A N 1
ATOM 1360 C CA . ILE A 1 174 ? 11.122 5.751 -27.881 1.00 93.31 174 ILE A CA 1
ATOM 1361 C C . ILE A 1 174 ? 10.939 7.035 -28.696 1.00 93.31 174 ILE A C 1
ATOM 1363 O O . ILE A 1 174 ? 9.940 7.171 -29.398 1.00 93.31 174 ILE A O 1
ATOM 1367 N N . THR A 1 175 ? 11.916 7.949 -28.660 1.00 94.56 175 THR A N 1
ATOM 1368 C CA . THR A 1 175 ? 11.869 9.197 -29.440 1.00 94.56 175 THR A CA 1
ATOM 1369 C C . THR A 1 175 ? 11.802 8.925 -30.943 1.00 94.56 175 THR A C 1
ATOM 1371 O O . THR A 1 175 ? 10.946 9.477 -31.624 1.00 94.56 175 THR A O 1
ATOM 1374 N N . ASN A 1 176 ? 12.655 8.036 -31.458 1.00 95.12 176 ASN A N 1
ATOM 1375 C CA . ASN A 1 176 ? 12.704 7.708 -32.883 1.00 95.12 176 ASN A CA 1
ATOM 1376 C C . ASN A 1 176 ? 11.408 7.041 -33.353 1.00 95.12 176 ASN A C 1
ATOM 1378 O O . ASN A 1 176 ? 10.928 7.338 -34.443 1.00 95.12 176 ASN A O 1
ATOM 1382 N N . LEU A 1 177 ? 10.827 6.160 -32.528 1.00 94.81 177 LEU A N 1
ATOM 1383 C CA . LEU A 1 177 ? 9.529 5.557 -32.820 1.00 94.81 177 LEU A CA 1
ATOM 1384 C C . LEU A 1 177 ? 8.428 6.622 -32.890 1.00 94.81 177 LEU A C 1
ATOM 1386 O O . LEU A 1 177 ? 7.605 6.581 -33.798 1.00 94.81 177 LEU A O 1
ATOM 1390 N N . HIS A 1 178 ? 8.429 7.584 -31.963 1.00 94.38 178 HIS A N 1
ATOM 1391 C CA . HIS A 1 178 ? 7.467 8.682 -31.971 1.00 94.38 178 HIS A CA 1
ATOM 1392 C C . HIS A 1 178 ? 7.595 9.551 -33.230 1.00 94.38 178 HIS A C 1
ATOM 1394 O O . HIS A 1 178 ? 6.585 9.841 -33.863 1.00 94.38 178 HIS A O 1
ATOM 1400 N N . THR A 1 179 ? 8.818 9.912 -33.632 1.00 95.81 179 THR A N 1
ATOM 1401 C CA . THR A 1 179 ? 9.068 10.649 -34.882 1.00 95.81 179 THR A CA 1
ATOM 1402 C C . THR A 1 179 ? 8.551 9.880 -36.097 1.00 95.81 179 THR A C 1
ATOM 1404 O O . THR A 1 179 ? 7.796 10.436 -36.885 1.00 95.81 179 THR A O 1
ATOM 1407 N N . LEU A 1 180 ? 8.849 8.579 -36.195 1.00 96.00 180 LEU A N 1
ATOM 1408 C CA . LEU A 1 180 ? 8.363 7.730 -37.287 1.00 96.00 180 LEU A CA 1
ATOM 1409 C C . LEU A 1 180 ? 6.826 7.715 -37.382 1.00 96.00 180 LEU A C 1
ATOM 1411 O O . LEU A 1 180 ? 6.275 7.700 -38.477 1.00 96.00 180 LEU A O 1
ATOM 1415 N N . GLN A 1 181 ? 6.130 7.708 -36.242 1.00 94.69 181 GLN A N 1
ATOM 1416 C CA . GLN A 1 181 ? 4.664 7.729 -36.194 1.00 94.69 181 GLN A CA 1
ATOM 1417 C C . GLN A 1 181 ? 4.068 9.083 -36.596 1.00 94.69 181 GLN A C 1
ATOM 1419 O O . GLN A 1 181 ? 2.937 9.124 -37.077 1.00 94.69 181 GLN A O 1
ATOM 1424 N N . LEU A 1 182 ? 4.797 10.180 -36.381 1.00 92.75 182 LEU A N 1
ATOM 1425 C CA . LEU A 1 182 ? 4.392 11.508 -36.840 1.00 92.75 182 LEU A CA 1
ATOM 1426 C C . LEU A 1 182 ? 4.610 11.667 -38.344 1.00 92.75 182 LEU A C 1
ATOM 1428 O O . LEU A 1 182 ? 3.741 12.209 -39.008 1.00 92.75 182 LEU A O 1
ATOM 1432 N N . ASP A 1 183 ? 5.712 11.140 -38.877 1.00 88.62 183 ASP A N 1
ATOM 1433 C CA . ASP A 1 183 ? 6.035 11.211 -40.309 1.00 88.62 183 ASP A CA 1
ATOM 1434 C C . ASP A 1 183 ? 5.096 10.354 -41.189 1.00 88.62 183 ASP A C 1
ATOM 1436 O O . ASP A 1 183 ? 5.089 10.493 -42.412 1.00 88.62 183 ASP A O 1
ATOM 1440 N N . GLN A 1 184 ? 4.326 9.440 -40.587 1.00 73.69 184 GLN A N 1
ATOM 1441 C CA . GLN A 1 184 ? 3.349 8.576 -41.266 1.00 73.69 184 GLN A CA 1
ATOM 1442 C C . GLN A 1 184 ? 1.906 9.117 -41.247 1.00 73.69 184 GLN A C 1
ATOM 1444 O O . GLN A 1 184 ? 1.038 8.498 -41.868 1.00 73.69 184 GLN A O 1
ATOM 1449 N N . ASN A 1 185 ? 1.647 10.232 -40.554 1.00 53.84 185 ASN A N 1
ATOM 1450 C CA . ASN A 1 185 ? 0.357 10.938 -40.523 1.00 53.84 185 ASN A CA 1
ATOM 1451 C C . ASN A 1 185 ? 0.418 12.248 -41.315 1.00 53.84 185 ASN A C 1
ATOM 1453 O O . ASN A 1 185 ? -0.666 12.696 -41.752 1.00 53.84 185 ASN A O 1
#

Nearest PDB structures (foldseek):
  8u6n-assembly1_B  TM=5.697E-01  e=5.748E-01  Human immunodeficiency virus type 1 BH10
  8tcm-assembly1_B  TM=5.082E-01  e=2.841E+00  HIV whole-genome vector AA1305#18
  2qf7-assembly1_B-2  TM=6.261E-01  e=4.108E+00  Rhizobium etli CFN 42
  2qf7-assembly1_A-2  TM=6.289E-01  e=4.368E+00  Rhizobium etli CFN 42

Sequence (185 aa):
EGSRHCNLVFDSMAIRKQVLWNATSEQYVGLCDYGNGTSIEAANSEATEVLVFMLVSLRGTWKWPVGYFVDKINAVVQAELVKTALILSQRSGIRVWSVTCDGAHANYSTMNILGCNLYTTNYCELKSTFKHPSSDYDVHFVPDACHNVKLARNMLGDLKIIKSPTAQINWNHITNLHTLQLDQN

pLDDT: mean 88.72, std 11.07, range [47.38, 98.31]

Secondary structure (DSSP, 8-state):
-GGGEEEEEEEEEE-----EEETTTTEEESB-B-STT---TTTTSBP-EEEEEEEEETTSS-EEEEEEEBS---HHHHHHHHHHHHHHHHHTT-EEEEEE----HHHHHHHHHHT-B-S-SSGGG-B-EEE-TTSSSEEEE---HHHHHHHHHHHHHHHSEEE-SS-EEETHHHHHHHHHHHHT-

InterPro domains:
  IPR048365 Transposable element P transposase-like, RNase H domain, N-terminal [PF21787] (4-115)
  IPR048366 Transposable element P transposase-like, GTP-binding insertion domain [PF21788] (146-181)

Radius of gyration: 21.05 Å; Cα contacts (8 Å, |Δi|>4): 293; chains: 1; bounding box: 49×45×62 Å

Foldseek 3Di:
DQQQEWAKEKEKDFDDQDWDQDPVVRDIPQFWFPDPPDDDVRRRDGFGIKMWIWIARPVRPDIGTDDMTRHDDALVVVLVVVLVVLVVSVVVVHHHQEYEYAPDPRPVSNQVVQPFDCPDPDPVNGGQWHQRPPDGDIYGYDYDPVRVVVVVVVVCVVVQWDDDPVDIDGPVVVVVVVVVVVVVD

Mean predicted aligned error: 7.55 Å

Organism: Ooceraea biroi (NCBI:txid2015173)

Solvent-accessible surface area (backbone atoms only — not comparable to full-atom values): 10414 Å² total; per-residue (Å²): 122,72,83,38,34,23,32,38,36,40,52,74,42,81,46,80,71,49,78,43,81,36,82,88,77,76,41,77,43,40,41,32,42,78,56,94,85,60,77,54,96,66,44,82,41,68,19,49,23,35,36,40,34,31,42,33,31,74,76,70,81,50,73,43,79,76,50,72,33,32,35,82,74,52,34,68,61,48,33,52,51,52,48,49,54,52,44,54,35,47,76,70,69,30,46,63,49,29,40,31,32,59,86,48,70,53,52,54,49,16,44,38,76,57,53,23,36,79,88,58,93,48,78,90,65,53,32,56,41,24,69,41,91,80,50,100,50,66,27,34,62,46,69,39,61,71,55,52,51,52,50,54,50,48,50,40,65,72,62,36,58,47,82,54,101,87,50,74,51,52,44,63,62,58,54,52,50,51,51,55,59,57,77,73,106